Protein AF-A0A922VFK2-F1 (afdb_monomer)

Solvent-accessible surface area (backbone atoms only — not comparable to full-atom values): 10058 Å² total; per-residue (Å²): 138,58,68,69,57,52,58,54,57,72,66,58,56,67,68,59,54,54,52,38,29,75,73,54,62,51,82,6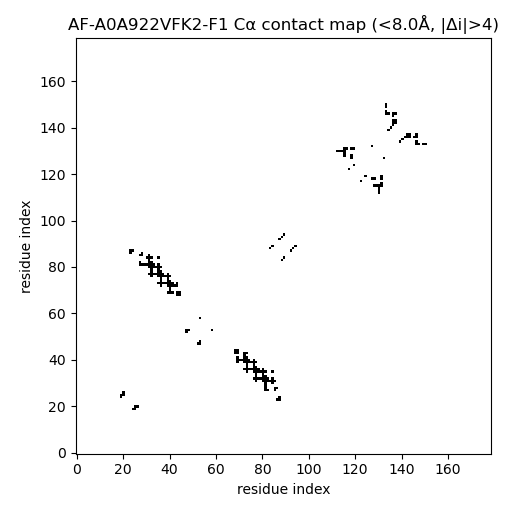8,57,67,64,13,25,52,53,16,19,52,53,22,20,50,50,35,47,49,48,44,66,70,70,52,54,58,75,80,54,47,98,79,54,54,72,79,71,59,51,58,53,26,49,51,22,17,51,54,20,15,56,50,18,32,67,61,50,34,68,45,34,68,72,49,50,43,68,74,39,42,70,58,55,49,54,52,50,54,66,50,48,63,56,63,70,65,52,30,65,61,43,67,74,77,43,56,96,89,59,79,52,75,45,46,55,36,47,44,28,47,70,75,64,63,38,51,70,63,23,48,52,52,50,51,52,51,52,51,48,52,52,49,51,52,50,49,51,47,59,78,69,58,82,69,85,83,62,85,77,82,137

Foldseek 3Di:
DCVVVVVVVVPDDVVVVVVVCVVQPPQFDQVQLQVQLVVQLVVQLCCCVVVPVCVVQDPPNPPVVSVVSSNVSSNVRSVVSSVQVRVCCVVPVCVVCVVVVLVVVVVVVVVVLQPQPCCVVVHDPVDHRLNNVLCCCVPVVVPVVVSVVSVVVSVVVVVVVVVVSCVVPPDPPPPPDDD

Secondary structure (DSSP, 8-state):
--HHHHHHHHT--HHHHHHHIIIII-S--HHHHHHHHHHHHHHHHHHHHHTTGGGGT-TT--HHHHHHHHHHHHHHHHHHHHHH--HHIIIIIHHHHHHHHHHHHHHHHHHHHH-HHHHHHHS-TT---HHHHHHIIIIIS--HHHHHHHHHHHHHHHHHHHHHHHHHH-SSSS-----

Radius of gyration: 25.53 Å; Cα contacts (8 Å, |Δi|>4): 120; chains: 1; bounding box: 62×48×63 Å

pLDDT: mean 75.55, std 12.6, range [43.47, 95.19]

Structure (mmCIF, N/CA/C/O backbone):
data_AF-A0A922VFK2-F1
#
_entry.id   AF-A0A922VFK2-F1
#
loop_
_atom_site.group_PDB
_atom_site.id
_atom_site.type_symbol
_atom_site.label_atom_id
_atom_site.label_alt_id
_atom_site.label_comp_id
_atom_site.label_asym_id
_atom_site.label_entity_id
_atom_site.label_seq_id
_atom_site.pdbx_PDB_ins_code
_atom_site.Cartn_x
_atom_site.Cartn_y
_atom_site.Cartn_z
_atom_site.occupancy
_atom_site.B_iso_or_equiv
_atom_site.auth_seq_id
_atom_site.auth_comp_id
_atom_site.auth_asym_id
_atom_site.auth_atom_id
_atom_site.pdbx_PDB_model_num
ATOM 1 N N . MET A 1 1 ? -10.746 28.831 29.720 1.00 64.25 1 MET A N 1
ATOM 2 C CA . MET A 1 1 ? -11.645 28.241 28.699 1.00 64.25 1 MET A CA 1
ATOM 3 C C . MET A 1 1 ? -12.138 26.837 29.088 1.00 64.25 1 MET A C 1
ATOM 5 O O . MET A 1 1 ? -12.263 25.977 28.233 1.00 64.25 1 MET A O 1
ATOM 9 N N . VAL A 1 2 ? -12.440 26.591 30.373 1.00 74.00 2 VAL A N 1
ATOM 10 C CA . VAL A 1 2 ? -12.825 25.252 30.883 1.00 74.00 2 VAL A CA 1
ATOM 11 C C . VAL A 1 2 ? -14.341 25.127 31.115 1.00 74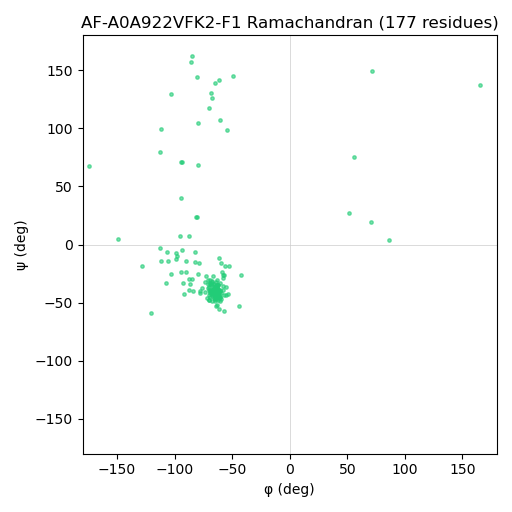.00 2 VAL A C 1
ATOM 13 O O . VAL A 1 2 ? -14.898 24.043 30.997 1.00 74.00 2 VAL A O 1
ATOM 16 N N . LEU A 1 3 ? -15.034 26.247 31.354 1.00 80.62 3 LEU A N 1
ATOM 17 C CA . LEU A 1 3 ? -16.486 26.308 31.585 1.00 80.62 3 LEU A CA 1
ATOM 18 C C . LEU A 1 3 ? -17.349 25.634 30.493 1.00 80.62 3 LEU A C 1
ATOM 20 O O . LEU A 1 3 ? -18.262 24.895 30.856 1.00 80.62 3 LEU A O 1
ATOM 24 N N . PRO A 1 4 ? -17.066 25.791 29.182 1.00 82.00 4 PRO A N 1
ATOM 25 C CA . PRO A 1 4 ? -17.857 25.128 28.139 1.00 82.00 4 PRO A CA 1
ATOM 26 C C . PRO A 1 4 ? -17.703 23.601 28.127 1.00 82.00 4 PRO A C 1
ATOM 28 O O . PRO A 1 4 ? -18.654 22.887 27.812 1.00 82.00 4 PRO A O 1
ATOM 31 N N . LEU A 1 5 ? -16.521 23.094 28.499 1.00 76.50 5 LEU A N 1
ATOM 32 C CA . LEU A 1 5 ? -16.272 21.655 28.631 1.00 76.50 5 LEU A CA 1
ATOM 33 C C . LEU A 1 5 ? -17.046 21.071 29.814 1.00 76.50 5 LEU A C 1
ATOM 35 O O . LEU A 1 5 ? -17.623 19.998 29.688 1.00 76.50 5 LEU A O 1
ATOM 39 N N . TYR A 1 6 ? -17.129 21.803 30.926 1.00 80.38 6 TYR A N 1
ATOM 40 C CA . TYR A 1 6 ? -17.862 21.362 32.112 1.00 80.38 6 TYR A CA 1
ATOM 41 C C . TYR A 1 6 ? -19.369 21.241 31.844 1.00 80.38 6 TYR A C 1
ATOM 43 O O . TYR A 1 6 ? -19.963 20.200 32.110 1.00 80.38 6 TYR A O 1
ATOM 51 N N . VAL A 1 7 ? -19.960 22.259 31.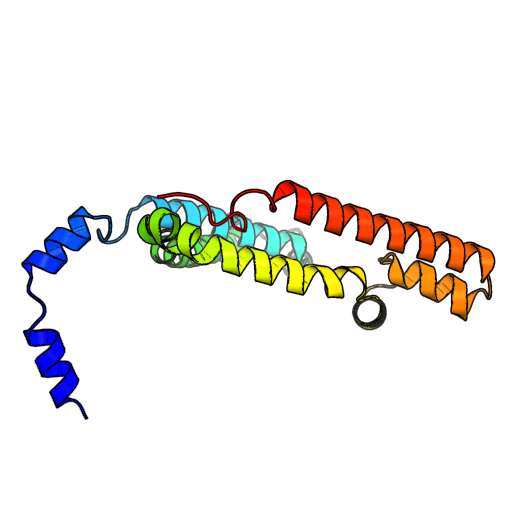206 1.00 86.88 7 VAL A N 1
ATOM 52 C CA . VAL A 1 7 ? -21.386 22.256 30.824 1.00 86.88 7 VAL A CA 1
ATOM 53 C C . VAL A 1 7 ? -21.697 21.169 29.796 1.00 86.88 7 VAL A C 1
ATOM 55 O O . VAL A 1 7 ? -22.774 20.578 29.819 1.00 86.88 7 VAL A O 1
ATOM 58 N N . SER A 1 8 ? -20.763 20.897 28.884 1.00 80.50 8 SER A N 1
ATOM 59 C CA . SER A 1 8 ? -20.949 19.842 27.886 1.00 80.50 8 SER A CA 1
ATOM 60 C C . SER A 1 8 ? -20.901 18.450 28.518 1.00 80.50 8 SER A C 1
ATOM 62 O O . SER A 1 8 ? -21.709 17.609 28.148 1.00 80.50 8 SER A O 1
ATOM 64 N N . ILE A 1 9 ? -20.013 18.216 29.494 1.00 79.06 9 ILE A N 1
ATOM 65 C CA . ILE A 1 9 ? -19.902 16.932 30.210 1.00 79.06 9 ILE A CA 1
ATOM 66 C C . ILE A 1 9 ? -21.102 16.697 31.137 1.00 79.06 9 ILE A C 1
ATOM 68 O O . ILE A 1 9 ? -21.597 15.577 31.216 1.00 79.06 9 ILE A O 1
ATOM 72 N N . GLU A 1 10 ? -21.615 17.737 31.795 1.00 81.56 10 GLU A N 1
ATOM 73 C CA . GLU A 1 10 ? -22.778 17.634 32.689 1.00 81.56 10 GLU A CA 1
ATOM 74 C C . GLU A 1 10 ? -24.080 17.282 31.945 1.00 81.56 10 GLU A C 1
ATOM 76 O O . GLU A 1 10 ? -24.968 16.644 32.506 1.00 81.56 10 GLU A O 1
ATOM 81 N N . LYS A 1 11 ? -24.182 17.641 30.659 1.00 78.44 11 LYS A N 1
ATOM 82 C CA . LYS A 1 11 ? -25.339 17.319 29.809 1.00 78.44 11 LYS A CA 1
ATOM 83 C C . LYS A 1 11 ? -25.310 15.912 29.204 1.00 78.44 11 LYS A C 1
ATOM 85 O O . LYS A 1 11 ? -26.289 15.522 28.568 1.00 78.44 11 LYS A O 1
ATOM 90 N N . VAL A 1 12 ? -24.226 15.150 29.365 1.00 79.06 12 VAL A N 1
ATOM 91 C CA . VAL A 1 12 ? -24.161 13.766 28.876 1.00 79.06 12 VAL A CA 1
ATOM 92 C C . VAL A 1 12 ? -24.894 12.851 29.858 1.00 79.06 12 VAL A C 1
ATOM 94 O O . VAL A 1 12 ? -24.387 12.526 30.929 1.00 79.06 12 VAL A O 1
ATOM 97 N N . ASP A 1 13 ? -26.098 12.420 29.483 1.00 84.75 13 ASP A N 1
ATOM 98 C CA . ASP A 1 13 ? -26.895 11.476 30.269 1.00 84.75 13 ASP A CA 1
ATOM 99 C C . ASP A 1 13 ? -26.232 10.086 30.277 1.00 84.75 13 ASP A C 1
ATOM 101 O O . ASP A 1 13 ? -25.881 9.536 29.228 1.00 84.75 13 ASP A O 1
ATOM 105 N N . ARG A 1 14 ? -26.076 9.485 31.463 1.00 77.69 14 ARG A N 1
ATOM 106 C CA . ARG A 1 14 ? -25.457 8.157 31.630 1.00 77.69 14 ARG A CA 1
ATOM 107 C C . ARG A 1 14 ? -26.186 7.071 30.841 1.00 77.69 14 ARG A C 1
ATOM 109 O O . ARG A 1 14 ? -25.545 6.135 30.371 1.00 77.69 14 ARG A O 1
ATOM 116 N N . ARG A 1 15 ? -27.492 7.235 30.615 1.00 78.19 15 ARG A N 1
ATOM 117 C CA . ARG A 1 15 ? -28.294 6.307 29.804 1.00 78.19 15 ARG A CA 1
ATOM 118 C C . ARG A 1 15 ? -27.847 6.258 28.343 1.00 78.19 15 ARG A C 1
ATOM 120 O O . ARG A 1 15 ? -27.915 5.205 27.722 1.00 78.19 15 ARG A O 1
ATOM 127 N N . LEU A 1 16 ? -27.357 7.374 27.796 1.00 72.81 16 LEU A N 1
ATOM 128 C CA . LEU A 1 16 ? -26.813 7.413 26.434 1.00 72.81 16 LEU A CA 1
ATOM 129 C C . LEU A 1 16 ? -25.477 6.668 26.342 1.00 72.81 16 LEU A C 1
ATOM 131 O O . LEU A 1 16 ? -25.176 6.092 25.301 1.00 72.81 16 LEU A O 1
ATOM 135 N N . ILE A 1 17 ? -24.698 6.641 27.427 1.00 69.12 17 ILE A N 1
ATOM 136 C CA . ILE A 1 17 ? -23.444 5.880 27.502 1.00 69.12 17 ILE A CA 1
ATOM 137 C C . ILE A 1 17 ? -23.739 4.374 27.528 1.00 69.12 17 ILE A C 1
ATOM 139 O O . ILE A 1 17 ? -23.101 3.623 26.794 1.00 69.12 17 ILE A O 1
ATOM 143 N N . GLU A 1 18 ? -24.731 3.939 28.308 1.00 75.56 18 GLU A N 1
ATOM 144 C CA . GLU A 1 18 ? -25.189 2.539 28.341 1.00 75.56 18 GLU A CA 1
ATOM 145 C C . GLU A 1 18 ? -25.785 2.111 26.991 1.00 75.56 18 GLU A C 1
ATOM 147 O O . GLU A 1 18 ? -25.409 1.073 26.450 1.00 75.56 18 GLU A O 1
ATOM 152 N N . ALA A 1 19 ? -26.618 2.957 26.377 1.00 73.88 19 ALA A N 1
ATOM 153 C CA . ALA A 1 19 ? -27.169 2.700 25.047 1.00 73.88 19 ALA A CA 1
ATOM 154 C C . ALA A 1 19 ? -26.081 2.642 23.961 1.00 73.88 19 ALA A C 1
ATOM 156 O O . ALA A 1 19 ? -26.149 1.811 23.057 1.00 73.88 19 ALA A O 1
ATOM 157 N N . ALA A 1 20 ? -25.051 3.492 24.047 1.00 66.19 20 ALA A N 1
ATOM 158 C CA . ALA A 1 20 ? -23.900 3.425 23.152 1.00 66.19 20 ALA A CA 1
ATOM 159 C C . ALA A 1 20 ? -23.105 2.127 23.359 1.00 66.19 20 ALA A C 1
ATOM 161 O O . ALA A 1 20 ? -22.692 1.507 22.377 1.00 66.19 20 ALA A O 1
ATOM 162 N N . GLN A 1 21 ? -22.911 1.694 24.612 1.00 67.12 21 GLN A N 1
ATOM 163 C CA . GLN A 1 21 ? -22.264 0.418 24.931 1.00 67.12 21 GLN A CA 1
ATOM 164 C C . GLN A 1 21 ? -23.036 -0.777 24.359 1.00 67.12 21 GLN A C 1
ATOM 166 O O . GLN A 1 21 ? -22.406 -1.670 23.783 1.00 67.12 21 GLN A O 1
ATOM 171 N N . ASP A 1 22 ? -24.367 -0.745 24.420 1.00 69.00 22 ASP A N 1
ATOM 172 C CA . ASP A 1 22 ? -25.242 -1.735 23.779 1.00 69.00 22 ASP A CA 1
ATOM 173 C C . ASP A 1 22 ? -25.157 -1.692 22.242 1.00 69.00 22 ASP A C 1
ATOM 175 O O . ASP A 1 22 ? -25.184 -2.733 21.583 1.00 69.00 22 ASP A O 1
ATOM 179 N N . LEU A 1 23 ? -24.952 -0.510 21.648 1.00 61.22 23 LEU A N 1
ATOM 180 C CA . LEU A 1 23 ? -24.762 -0.309 20.203 1.00 61.22 23 LEU A CA 1
ATOM 181 C C . LEU A 1 23 ? -23.339 -0.608 19.683 1.00 61.22 23 LEU A C 1
ATOM 183 O O . LEU A 1 23 ? -22.981 -0.148 18.600 1.00 61.22 23 LEU A O 1
ATOM 187 N N . TYR A 1 24 ? -22.558 -1.437 20.386 1.00 57.62 24 TYR A N 1
ATOM 188 C CA . TYR A 1 24 ? -21.157 -1.821 20.105 1.00 57.62 24 TYR A CA 1
ATOM 189 C C . TYR A 1 24 ? -20.055 -0.894 20.649 1.00 57.62 24 TYR A C 1
ATOM 191 O O . TYR A 1 24 ? -18.877 -1.203 20.447 1.00 57.62 24 TYR A O 1
ATOM 199 N N . ALA A 1 25 ? -20.360 0.160 21.411 1.00 58.88 25 ALA A N 1
ATOM 200 C CA . ALA A 1 25 ? -19.334 0.946 22.119 1.00 58.88 25 ALA A CA 1
ATOM 201 C C . ALA A 1 25 ? -18.886 0.297 23.448 1.00 58.88 25 ALA A C 1
ATOM 203 O O . ALA A 1 25 ? -18.429 0.978 24.366 1.00 58.88 25 ALA A O 1
ATOM 204 N N . GLY A 1 26 ? -19.051 -1.022 23.585 1.00 59.44 26 GLY A N 1
ATOM 205 C CA . GLY A 1 26 ? -18.605 -1.776 24.750 1.00 59.44 26 GLY A CA 1
ATOM 206 C C . GLY A 1 26 ? -17.081 -1.690 24.928 1.00 59.44 26 GLY A C 1
ATOM 207 O O . GLY A 1 26 ? -16.339 -1.720 23.939 1.00 59.44 26 GLY A O 1
ATOM 208 N N . PRO A 1 27 ? -16.582 -1.597 26.172 1.00 54.47 27 PRO A N 1
ATOM 209 C CA . PRO A 1 27 ? -15.158 -1.486 26.424 1.00 54.47 27 PRO A CA 1
ATOM 210 C C . PRO A 1 27 ? -14.472 -2.794 26.028 1.00 54.47 27 PRO A C 1
ATOM 212 O O . PRO A 1 27 ? -14.828 -3.871 26.501 1.00 54.47 27 PRO A O 1
ATOM 215 N N . TRP A 1 28 ? -13.456 -2.680 25.173 1.00 56.81 28 TRP A N 1
ATOM 216 C CA . TRP A 1 28 ? -12.381 -3.666 25.069 1.00 56.81 28 TRP A CA 1
ATOM 217 C C . TRP A 1 28 ? -12.851 -5.108 24.800 1.00 56.81 28 TRP A C 1
ATOM 219 O O . TRP A 1 28 ? -12.812 -6.005 25.647 1.00 56.81 28 TRP A O 1
ATOM 229 N N . ARG A 1 29 ? -13.265 -5.385 23.560 1.00 59.94 29 ARG A N 1
ATOM 230 C CA . ARG A 1 29 ? -13.484 -6.775 23.143 1.00 59.94 29 ARG A CA 1
ATOM 231 C C . ARG A 1 29 ? -12.132 -7.485 23.036 1.00 59.94 29 ARG A C 1
ATOM 233 O O . ARG A 1 29 ? -11.322 -7.154 22.173 1.00 59.94 29 ARG A O 1
ATOM 240 N N . ARG A 1 30 ? -11.936 -8.522 23.863 1.00 56.91 30 ARG A N 1
ATOM 241 C CA . ARG A 1 30 ? -10.759 -9.423 23.905 1.00 56.91 30 ARG A CA 1
ATOM 242 C C . ARG A 1 30 ? -10.223 -9.865 22.531 1.00 56.91 30 ARG A C 1
ATOM 244 O O . ARG A 1 30 ? -9.039 -10.153 22.414 1.00 56.91 30 ARG A O 1
ATOM 251 N N . GLY A 1 31 ? -11.064 -9.898 21.495 1.00 62.34 31 GLY A N 1
ATOM 252 C CA . GLY A 1 31 ? -10.669 -10.279 20.137 1.00 62.34 31 GLY A CA 1
ATOM 253 C C . GLY A 1 31 ? -9.622 -9.362 19.493 1.00 62.34 31 GLY A C 1
ATOM 254 O O . GLY A 1 31 ? -8.702 -9.872 18.862 1.00 62.34 31 GLY A O 1
ATOM 255 N N . GLY A 1 32 ? -9.708 -8.039 19.690 1.00 67.19 32 GLY A N 1
ATOM 256 C CA . GLY A 1 32 ? -8.744 -7.091 19.108 1.00 67.19 32 GLY A CA 1
ATOM 257 C C . GLY A 1 32 ? -7.354 -7.199 19.737 1.00 67.19 32 GLY A C 1
ATOM 258 O O . GLY A 1 32 ? -6.344 -7.102 19.046 1.00 67.19 32 GLY A O 1
ATOM 259 N N . LEU A 1 33 ? -7.307 -7.503 21.036 1.00 69.25 33 LEU A N 1
ATOM 260 C CA . LEU A 1 33 ? -6.065 -7.699 21.781 1.00 69.25 33 LEU A CA 1
ATOM 261 C C . LEU A 1 33 ? -5.342 -8.980 21.351 1.00 69.25 33 LEU A C 1
ATOM 263 O O . LEU A 1 33 ? -4.130 -8.969 21.171 1.00 69.25 33 LEU A O 1
ATOM 267 N N . ILE A 1 34 ? -6.081 -10.070 21.122 1.00 70.44 34 ILE A N 1
ATOM 268 C CA . ILE A 1 34 ? -5.501 -11.340 20.660 1.00 70.44 34 ILE A CA 1
ATOM 269 C C . ILE A 1 34 ? -5.022 -11.215 19.208 1.00 70.44 34 ILE A C 1
ATOM 271 O O . ILE A 1 34 ? -3.890 -11.583 18.905 1.00 70.44 34 ILE A O 1
ATOM 275 N N . ALA A 1 35 ? -5.848 -10.657 18.318 1.00 73.69 35 ALA A N 1
ATOM 276 C CA . ALA A 1 35 ? -5.478 -10.470 16.915 1.00 73.69 35 ALA A CA 1
ATOM 277 C C . ALA A 1 35 ? -4.276 -9.523 16.760 1.00 73.69 35 ALA A C 1
ATOM 279 O O . ALA A 1 35 ? -3.356 -9.818 16.000 1.00 73.69 35 ALA A O 1
ATOM 280 N N . GLY A 1 36 ? -4.259 -8.429 17.527 1.00 74.69 36 GLY A N 1
ATOM 281 C CA . GLY A 1 36 ? -3.139 -7.496 17.578 1.00 74.69 36 GLY A CA 1
ATOM 282 C C . GLY A 1 36 ? -1.866 -8.108 18.154 1.00 74.69 36 GLY A C 1
ATOM 283 O O . GLY A 1 36 ? -0.778 -7.850 17.647 1.00 74.69 36 GLY A O 1
ATOM 284 N N . ALA A 1 37 ? -1.978 -8.951 19.183 1.00 79.56 37 ALA A N 1
ATOM 285 C CA . ALA A 1 37 ? -0.817 -9.619 19.760 1.00 79.56 37 ALA A CA 1
ATOM 286 C C . ALA A 1 37 ? -0.190 -10.624 18.789 1.00 79.56 37 ALA A C 1
ATOM 288 O O . ALA A 1 37 ? 1.033 -10.705 18.685 1.00 79.56 37 ALA A O 1
ATOM 289 N N . ILE A 1 38 ? -1.018 -11.347 18.032 1.00 79.94 38 ILE A N 1
ATOM 290 C CA . ILE A 1 38 ? -0.547 -12.289 17.013 1.00 79.94 38 ILE A CA 1
ATOM 291 C C . ILE A 1 38 ? 0.124 -11.537 15.857 1.00 79.94 38 ILE A C 1
ATOM 293 O O . ILE A 1 38 ? 1.241 -11.886 15.479 1.00 79.94 38 ILE A O 1
ATOM 297 N N . SER A 1 39 ? -0.509 -10.490 15.315 1.00 76.69 39 SER A N 1
ATOM 298 C CA . SER A 1 39 ? 0.072 -9.724 14.206 1.00 76.69 39 SER A CA 1
ATOM 299 C C . SER A 1 39 ? 1.334 -8.964 14.623 1.00 76.69 39 SER A C 1
ATOM 301 O O . SER A 1 39 ? 2.331 -9.016 13.909 1.00 76.69 39 SER A O 1
ATOM 303 N N . GLY A 1 40 ? 1.343 -8.331 15.800 1.00 78.94 40 GLY A N 1
ATOM 304 C CA . GLY A 1 40 ? 2.514 -7.631 16.331 1.00 78.94 40 GLY A CA 1
ATOM 305 C C . GLY A 1 40 ? 3.677 -8.564 16.668 1.00 78.94 40 GLY A C 1
ATOM 306 O O . GLY A 1 40 ? 4.826 -8.243 16.364 1.00 78.94 40 GLY A O 1
ATOM 307 N N . GLY A 1 41 ? 3.391 -9.747 17.222 1.00 78.81 41 GLY A N 1
ATOM 308 C CA . GLY A 1 41 ? 4.398 -10.783 17.457 1.00 78.81 41 GLY A CA 1
ATOM 309 C C . GLY A 1 41 ? 5.004 -11.309 16.153 1.00 78.81 41 GLY A C 1
ATOM 310 O O . GLY A 1 41 ? 6.225 -11.375 16.027 1.00 78.81 41 GLY A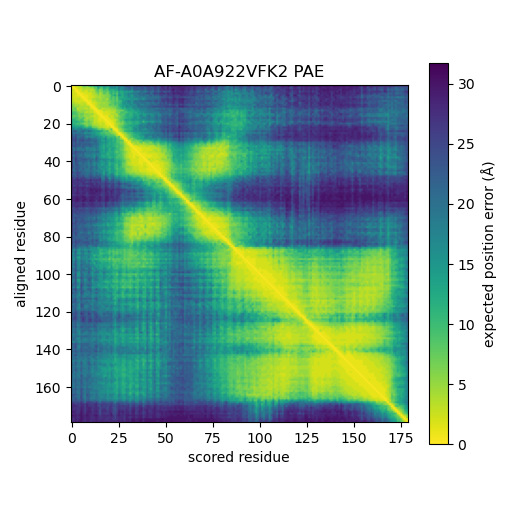 O 1
ATOM 311 N N . LEU A 1 42 ? 4.170 -11.609 15.149 1.00 78.25 42 LEU A N 1
ATOM 312 C CA . LEU A 1 42 ? 4.630 -12.066 13.831 1.00 78.25 42 LEU A CA 1
ATOM 313 C C . LEU A 1 42 ? 5.454 -11.003 13.097 1.00 78.25 42 LEU A C 1
ATOM 315 O O . LEU A 1 42 ? 6.486 -11.334 12.520 1.00 78.25 42 LEU A O 1
ATOM 319 N N . VAL A 1 43 ? 5.039 -9.735 13.140 1.00 78.12 43 VAL A N 1
ATOM 320 C CA . VAL A 1 43 ? 5.775 -8.623 12.518 1.00 78.12 43 VAL A CA 1
ATOM 321 C C . VAL A 1 43 ? 7.123 -8.401 13.202 1.00 78.12 43 VAL A C 1
ATOM 323 O O . VAL A 1 43 ? 8.119 -8.216 12.508 1.00 78.12 43 VAL A O 1
ATOM 326 N N . ALA A 1 44 ? 7.198 -8.480 14.534 1.00 73.81 44 ALA A N 1
ATOM 327 C CA . ALA A 1 44 ? 8.465 -8.364 15.257 1.00 73.81 44 ALA A CA 1
ATOM 328 C C . ALA A 1 44 ? 9.431 -9.515 14.928 1.00 73.81 44 ALA A C 1
ATOM 330 O O . ALA A 1 44 ? 10.615 -9.272 14.697 1.00 73.81 44 ALA A O 1
ATOM 331 N N . ILE A 1 45 ? 8.924 -10.749 14.823 1.00 72.88 45 ILE A N 1
ATOM 332 C CA . ILE A 1 45 ? 9.722 -11.909 14.398 1.00 72.88 45 ILE A CA 1
ATOM 333 C C . ILE A 1 45 ? 10.182 -11.742 12.941 1.00 72.88 45 ILE A C 1
ATOM 335 O O . ILE A 1 45 ? 11.355 -11.950 12.638 1.00 72.88 45 ILE A O 1
ATOM 339 N N . ALA A 1 46 ? 9.295 -11.313 12.040 1.00 71.25 46 ALA A N 1
ATOM 340 C CA . ALA A 1 46 ? 9.628 -11.078 10.636 1.00 71.25 46 ALA A CA 1
ATOM 341 C C . ALA A 1 46 ? 10.649 -9.942 10.457 1.00 71.25 46 ALA A C 1
ATOM 343 O O . ALA A 1 46 ? 11.547 -10.066 9.632 1.00 71.25 46 ALA A O 1
ATOM 344 N N . LEU A 1 47 ? 10.563 -8.868 11.248 1.00 69.25 47 LEU A N 1
ATOM 345 C CA . LEU A 1 47 ? 11.562 -7.795 11.281 1.00 69.25 47 LEU A CA 1
ATOM 346 C C . LEU A 1 47 ? 12.914 -8.306 11.782 1.00 69.25 47 LEU A C 1
ATOM 348 O O . LEU A 1 47 ? 13.945 -7.956 11.214 1.00 69.25 47 LEU A O 1
ATOM 352 N N . GLN A 1 48 ? 12.923 -9.167 12.800 1.00 64.94 48 GLN A N 1
ATOM 353 C CA . GLN A 1 48 ? 14.156 -9.737 13.338 1.00 64.94 48 GLN A CA 1
ATOM 354 C C . GLN A 1 48 ? 14.855 -10.668 12.334 1.00 64.94 48 GLN A C 1
ATOM 356 O O . GLN A 1 48 ? 16.081 -10.635 12.222 1.00 64.94 48 GLN A O 1
ATOM 361 N N . VAL A 1 49 ? 14.081 -11.436 11.561 1.00 65.44 49 VAL A N 1
ATOM 362 C CA . VAL A 1 49 ? 14.593 -12.315 10.495 1.00 65.44 49 VAL A CA 1
ATOM 363 C C . VAL A 1 49 ? 14.954 -11.528 9.224 1.00 65.44 49 VAL A C 1
ATOM 365 O O . VAL A 1 49 ? 15.973 -11.805 8.599 1.00 65.44 49 VAL A O 1
ATOM 368 N N . GLY A 1 50 ? 14.149 -10.533 8.843 1.00 61.41 50 GLY A N 1
ATOM 369 C CA . GLY A 1 50 ? 14.258 -9.805 7.574 1.00 61.41 50 GLY A CA 1
ATOM 370 C C . GLY A 1 50 ? 15.247 -8.636 7.570 1.00 61.41 50 GLY A C 1
ATOM 371 O O . GLY A 1 50 ? 15.843 -8.361 6.533 1.00 61.41 50 GLY A O 1
ATOM 372 N N . LEU A 1 51 ? 15.470 -7.968 8.709 1.00 59.44 51 LEU A N 1
ATOM 373 C CA . LEU A 1 51 ? 16.459 -6.883 8.830 1.00 59.44 51 LEU A CA 1
ATOM 374 C C . LEU A 1 51 ? 17.871 -7.382 9.183 1.00 59.44 51 LEU A C 1
ATOM 376 O O . LEU A 1 51 ? 18.758 -6.574 9.443 1.00 59.44 51 LEU A O 1
ATOM 380 N N . GLY A 1 52 ? 18.105 -8.699 9.191 1.00 56.44 52 GLY A N 1
ATOM 381 C CA . GLY A 1 52 ? 19.448 -9.259 9.360 1.00 56.44 52 GLY A CA 1
ATOM 382 C C . GLY A 1 52 ? 20.039 -9.106 10.764 1.00 56.44 52 GLY A C 1
ATOM 383 O O . GLY A 1 52 ? 21.245 -9.260 10.931 1.00 56.44 52 GLY A O 1
ATOM 384 N N . TYR A 1 53 ? 19.220 -8.869 11.796 1.00 52.56 53 TYR A N 1
ATOM 385 C CA . TYR A 1 53 ? 19.702 -8.791 13.183 1.00 52.56 53 TYR A CA 1
ATOM 386 C C . TYR A 1 53 ? 20.378 -10.080 13.672 1.00 52.56 53 TYR A C 1
ATOM 388 O O . TYR A 1 53 ? 21.113 -10.022 14.651 1.00 52.56 53 TYR A O 1
ATOM 396 N N . GLY A 1 54 ? 20.203 -11.214 12.982 1.00 52.78 54 GLY A N 1
ATOM 397 C CA . GLY A 1 54 ? 20.926 -12.460 13.255 1.00 52.78 54 GLY A CA 1
ATOM 398 C C . GLY A 1 54 ? 22.455 -12.339 13.168 1.00 52.78 54 GLY A C 1
ATOM 399 O O . GLY A 1 54 ? 23.152 -13.062 13.872 1.00 52.78 54 GLY A O 1
ATOM 400 N N . SER A 1 55 ? 23.001 -11.390 12.396 1.00 50.94 55 SER A N 1
ATOM 401 C CA . SER A 1 55 ? 24.460 -11.227 12.277 1.00 50.94 55 SER A CA 1
ATOM 402 C C . SER A 1 55 ? 25.110 -10.504 13.463 1.00 50.94 55 SER A C 1
ATOM 404 O O . SER A 1 55 ? 26.328 -10.548 13.601 1.00 50.94 55 SER A O 1
ATOM 406 N N . LEU A 1 56 ? 24.328 -9.821 14.310 1.00 52.72 56 LEU A N 1
ATOM 407 C CA . LEU A 1 56 ? 24.833 -9.100 15.488 1.00 52.72 56 LEU A CA 1
ATOM 408 C C . LEU A 1 56 ? 24.864 -9.967 16.754 1.00 52.72 56 LEU A C 1
ATOM 410 O O . LEU A 1 56 ? 25.489 -9.576 17.736 1.00 52.72 56 LEU A O 1
ATOM 414 N N . ILE A 1 57 ? 24.194 -11.122 16.741 1.00 52.97 57 ILE A N 1
ATOM 415 C CA . ILE A 1 57 ? 24.011 -11.974 17.927 1.00 52.97 57 ILE A CA 1
ATOM 416 C C . ILE A 1 57 ? 24.870 -13.251 17.874 1.00 52.97 57 ILE A C 1
ATOM 418 O O . ILE A 1 57 ? 24.963 -13.960 18.871 1.00 52.97 57 ILE A O 1
ATOM 422 N N . GLY A 1 58 ? 25.561 -13.508 16.757 1.00 53.47 58 GLY A N 1
ATOM 423 C CA . GLY A 1 58 ? 26.282 -14.761 16.521 1.00 53.47 58 GLY A CA 1
ATOM 424 C C . GLY A 1 58 ? 25.318 -15.926 16.268 1.00 53.47 58 GLY A C 1
ATOM 425 O O . GLY A 1 58 ? 24.205 -15.953 16.791 1.00 53.47 58 GLY A O 1
ATOM 426 N N . GLU A 1 59 ? 25.734 -16.903 15.461 1.00 58.06 59 GLU A N 1
ATOM 427 C CA . GLU A 1 59 ? 24.930 -18.106 15.164 1.00 58.06 59 GLU A CA 1
ATOM 428 C C . GLU A 1 59 ? 24.613 -18.949 16.421 1.00 58.06 59 GLU A C 1
ATOM 430 O O . GLU A 1 59 ? 23.711 -19.783 16.391 1.00 58.06 59 GLU A O 1
ATOM 435 N N . ASP A 1 60 ? 25.278 -18.659 17.546 1.00 53.97 60 ASP A N 1
ATOM 436 C CA . ASP A 1 60 ? 25.105 -19.303 18.854 1.00 53.97 60 ASP A CA 1
ATOM 437 C C . ASP A 1 60 ? 24.138 -18.557 19.798 1.00 53.97 60 ASP A C 1
ATOM 439 O O . ASP A 1 60 ? 24.025 -18.896 20.982 1.00 53.97 60 ASP A O 1
ATOM 443 N N . ALA A 1 61 ? 23.448 -17.515 19.321 1.00 53.53 61 ALA A N 1
ATOM 444 C CA . ALA A 1 61 ? 22.510 -16.752 20.136 1.00 53.53 61 ALA A CA 1
ATOM 445 C C . ALA A 1 61 ? 21.373 -17.640 20.647 1.00 53.53 61 ALA A C 1
ATOM 447 O O . ALA A 1 61 ? 20.466 -18.027 19.907 1.00 53.53 61 ALA A O 1
ATOM 448 N N . ALA A 1 62 ? 21.412 -17.938 21.946 1.00 56.47 62 ALA A N 1
ATOM 449 C CA . ALA A 1 62 ? 20.399 -18.733 22.614 1.00 56.47 62 ALA A CA 1
ATOM 450 C C . ALA A 1 62 ? 18.982 -18.214 22.287 1.00 56.47 62 ALA A C 1
ATOM 452 O O . ALA A 1 62 ? 18.767 -16.996 22.244 1.00 56.47 62 ALA A O 1
ATOM 453 N N . PRO A 1 63 ? 17.976 -19.102 22.166 1.00 56.12 63 PRO A N 1
ATOM 454 C CA . PRO A 1 63 ? 16.580 -18.709 21.941 1.00 56.12 63 PRO A CA 1
ATOM 455 C C . PRO A 1 63 ? 16.066 -17.676 22.967 1.00 56.12 63 PRO A C 1
ATOM 457 O O . PRO A 1 63 ? 15.121 -16.944 22.691 1.00 56.12 63 PRO A O 1
ATOM 460 N N . ALA A 1 64 ? 16.734 -17.538 24.117 1.00 56.81 64 ALA A N 1
ATOM 461 C CA . ALA A 1 64 ? 16.497 -16.513 25.129 1.00 56.81 64 ALA A CA 1
ATOM 462 C C . ALA A 1 64 ? 16.651 -15.050 24.647 1.00 56.81 64 ALA A C 1
ATOM 464 O O . ALA A 1 64 ? 16.048 -14.172 25.258 1.00 56.81 64 ALA A O 1
ATOM 465 N N . ALA A 1 65 ? 17.406 -14.763 23.576 1.00 56.19 65 ALA A N 1
ATOM 466 C CA . ALA A 1 65 ? 17.596 -13.396 23.060 1.00 56.19 65 ALA A CA 1
ATOM 467 C C . ALA A 1 65 ? 16.546 -12.974 22.009 1.00 56.19 65 ALA A C 1
ATOM 469 O O . ALA A 1 65 ? 16.275 -11.786 21.839 1.00 56.19 65 ALA A O 1
ATOM 470 N N . VAL A 1 66 ? 15.913 -13.940 21.332 1.00 56.66 66 VAL A N 1
ATOM 471 C CA . VAL A 1 66 ? 14.887 -13.706 20.292 1.00 56.66 66 VAL A CA 1
ATOM 472 C C . VAL A 1 66 ? 13.486 -13.576 20.908 1.00 56.66 66 VAL A C 1
ATOM 474 O O . VAL A 1 66 ? 12.662 -12.776 20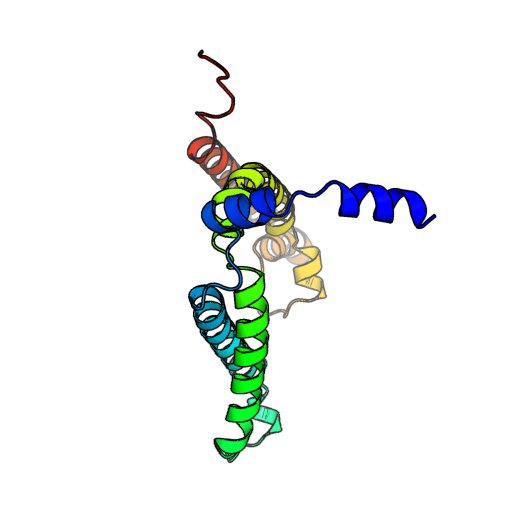.465 1.00 56.66 66 VAL A O 1
ATOM 477 N N . LEU A 1 67 ? 13.232 -14.314 21.992 1.00 62.09 67 LEU A N 1
ATOM 478 C CA . LEU A 1 67 ? 11.973 -14.279 22.739 1.00 62.09 67 LEU A CA 1
ATOM 479 C C . LEU A 1 67 ? 11.566 -12.885 23.273 1.00 62.09 67 LEU A C 1
ATOM 481 O O . LEU A 1 67 ? 10.392 -12.542 23.121 1.00 62.09 67 LEU A O 1
ATOM 485 N N . PRO A 1 68 ? 12.448 -12.044 23.859 1.00 67.06 68 PRO A N 1
ATOM 486 C CA . PRO A 1 68 ? 12.028 -10.755 24.413 1.00 67.06 68 PRO A CA 1
ATOM 487 C C . PRO A 1 68 ? 11.504 -9.779 23.352 1.00 67.06 68 PRO A C 1
ATOM 489 O O . PRO A 1 68 ? 10.521 -9.089 23.616 1.00 67.06 68 PRO A O 1
ATOM 492 N N . LEU A 1 69 ? 12.076 -9.746 22.141 1.00 64.50 69 LEU A N 1
ATOM 493 C CA . LEU A 1 69 ? 11.606 -8.849 21.073 1.00 64.50 69 LEU A CA 1
ATOM 494 C C . LEU A 1 69 ? 10.229 -9.265 20.534 1.00 64.50 69 LEU A C 1
ATOM 496 O O . LEU A 1 69 ? 9.364 -8.415 20.319 1.00 64.50 69 LEU A O 1
ATOM 500 N N . GLY A 1 70 ? 9.998 -10.572 20.378 1.00 69.06 70 GLY A N 1
ATOM 501 C CA . GLY A 1 70 ? 8.695 -11.110 19.980 1.00 69.06 70 GLY A CA 1
ATOM 502 C C . GLY A 1 70 ? 7.601 -10.828 21.014 1.00 69.06 70 GLY A C 1
ATOM 503 O O . GLY A 1 70 ? 6.483 -10.469 20.646 1.00 69.06 70 GLY A O 1
ATOM 504 N N . VAL A 1 71 ? 7.929 -10.911 22.309 1.00 73.25 71 VAL A N 1
ATOM 505 C CA . VAL A 1 71 ? 7.000 -10.568 23.401 1.00 73.25 71 VAL A CA 1
ATOM 506 C C . VAL A 1 71 ? 6.699 -9.069 23.415 1.00 73.25 71 VAL A C 1
ATOM 508 O O . VAL A 1 71 ? 5.537 -8.693 23.542 1.00 73.25 71 VAL A O 1
ATOM 511 N N . ILE A 1 72 ? 7.701 -8.206 23.218 1.00 75.12 72 ILE A N 1
ATOM 512 C CA . ILE A 1 72 ? 7.490 -6.752 23.108 1.00 75.12 72 ILE A CA 1
ATOM 513 C C . ILE A 1 72 ? 6.580 -6.428 21.913 1.00 75.12 72 ILE A C 1
ATOM 515 O O . ILE A 1 72 ? 5.623 -5.667 22.066 1.00 75.12 72 ILE A O 1
ATOM 519 N N . GLY A 1 73 ? 6.815 -7.051 20.753 1.00 75.44 73 GLY A N 1
ATOM 520 C CA . GLY A 1 73 ? 5.969 -6.909 19.566 1.00 75.44 73 GLY A CA 1
ATOM 521 C C . GLY A 1 73 ? 4.534 -7.389 19.784 1.00 75.44 73 GLY A C 1
ATOM 522 O O . GLY A 1 73 ? 3.590 -6.713 19.379 1.00 75.44 73 GLY A O 1
ATOM 523 N N . ALA A 1 74 ? 4.348 -8.511 20.481 1.00 79.00 74 ALA A N 1
ATOM 524 C CA . ALA A 1 74 ? 3.027 -9.033 20.819 1.00 79.00 74 ALA A CA 1
ATOM 525 C C . ALA A 1 74 ? 2.291 -8.167 21.857 1.00 79.00 74 ALA A C 1
ATOM 527 O O . ALA A 1 74 ? 1.084 -7.976 21.754 1.00 79.00 74 ALA A O 1
ATOM 528 N N . VAL A 1 75 ? 2.986 -7.593 22.841 1.00 79.56 75 VAL A N 1
ATOM 529 C CA . VAL A 1 75 ? 2.368 -6.699 23.837 1.00 79.56 75 VAL A CA 1
ATOM 530 C C . VAL A 1 75 ? 1.998 -5.357 23.206 1.00 79.56 75 VAL A C 1
ATOM 532 O O . VAL A 1 75 ? 0.866 -4.901 23.368 1.00 79.56 75 VAL A O 1
ATOM 535 N N . ALA A 1 76 ? 2.903 -4.750 22.433 1.00 77.88 76 ALA A N 1
ATOM 536 C CA . ALA A 1 76 ? 2.619 -3.520 21.697 1.00 77.88 76 ALA A CA 1
ATOM 537 C C . ALA A 1 76 ? 1.497 -3.738 20.672 1.00 77.88 76 ALA A C 1
ATOM 539 O O . ALA A 1 76 ? 0.534 -2.973 20.632 1.00 77.88 76 ALA A O 1
ATOM 540 N N . GLY A 1 77 ? 1.569 -4.829 19.908 1.00 73.88 77 GLY A N 1
ATOM 541 C CA . GLY A 1 77 ? 0.535 -5.227 18.962 1.00 73.88 77 GLY A CA 1
ATOM 542 C C . GLY A 1 77 ? -0.801 -5.516 19.637 1.00 73.88 77 GLY A C 1
ATOM 543 O O . GLY A 1 77 ? -1.834 -5.104 19.125 1.00 73.88 77 GLY A O 1
ATOM 544 N N . GLY A 1 78 ? -0.811 -6.158 20.806 1.00 74.81 78 GLY A N 1
ATOM 545 C CA . GLY A 1 78 ? -2.029 -6.437 21.566 1.00 74.81 78 GLY A CA 1
ATOM 546 C C . GLY A 1 78 ? -2.678 -5.177 22.136 1.00 74.81 78 GLY A C 1
ATOM 547 O O . GLY A 1 78 ? -3.897 -5.030 22.064 1.00 74.81 78 GLY A O 1
ATOM 548 N N . LEU A 1 79 ? -1.882 -4.229 22.636 1.00 73.31 79 LEU A N 1
ATOM 549 C CA . LEU A 1 79 ? -2.380 -2.932 23.104 1.00 73.31 79 LEU A CA 1
ATOM 550 C C . LEU A 1 79 ? -2.949 -2.100 21.949 1.00 73.31 79 LEU A C 1
ATOM 552 O O . LEU A 1 79 ? -4.062 -1.582 22.050 1.00 73.31 79 LEU A O 1
ATOM 556 N N . VAL A 1 80 ? -2.224 -2.025 20.831 1.00 69.56 80 VAL A N 1
ATOM 557 C CA . VAL A 1 80 ? -2.650 -1.297 19.629 1.00 69.56 80 VAL A CA 1
ATOM 558 C C . VAL A 1 80 ? -3.856 -1.974 18.976 1.00 69.56 80 VAL A C 1
ATOM 560 O O . VAL A 1 80 ? -4.829 -1.306 18.649 1.00 69.56 80 VAL A O 1
ATOM 563 N N . GLY A 1 81 ? -3.863 -3.297 18.841 1.00 68.19 81 GLY A N 1
ATOM 564 C CA . GLY A 1 81 ? -4.985 -4.049 18.280 1.00 68.19 81 GLY A CA 1
ATOM 565 C C . GLY A 1 81 ? -6.220 -4.036 19.177 1.00 68.19 81 GLY A C 1
ATOM 566 O O . GLY A 1 81 ? -7.337 -3.941 18.674 1.00 68.19 81 GLY A O 1
ATOM 567 N N . GLY A 1 82 ? -6.046 -4.040 20.500 1.00 66.62 82 GLY A N 1
ATOM 568 C CA . GLY A 1 82 ? -7.138 -3.834 21.452 1.00 66.62 82 GLY A CA 1
ATOM 569 C C . GLY A 1 82 ? -7.773 -2.444 21.339 1.00 66.62 82 GLY A C 1
ATOM 570 O O . GLY A 1 82 ? -8.973 -2.305 21.571 1.00 66.62 82 GLY A O 1
ATOM 571 N N . LEU A 1 83 ? -6.988 -1.435 20.943 1.00 62.44 83 LEU A N 1
ATOM 572 C CA . LEU A 1 83 ? -7.447 -0.062 20.723 1.00 62.44 83 LEU A CA 1
ATOM 573 C C . LEU A 1 83 ? -8.051 0.151 19.318 1.00 62.44 83 LEU A C 1
ATOM 575 O O . LEU A 1 83 ? -9.061 0.837 19.188 1.00 62.44 83 LEU A O 1
ATOM 579 N N . LEU A 1 84 ? -7.457 -0.439 18.273 1.00 59.38 84 LEU A N 1
ATOM 580 C CA . LEU A 1 84 ? -7.802 -0.194 16.864 1.00 59.38 84 LEU A CA 1
ATOM 581 C C . LEU A 1 84 ? -8.842 -1.172 16.299 1.00 59.38 84 LEU A C 1
ATOM 583 O O . LEU A 1 84 ? -9.665 -0.782 15.477 1.00 59.38 84 LEU A O 1
ATOM 587 N N . ILE A 1 85 ? -8.858 -2.431 16.750 1.00 59.78 85 ILE A N 1
ATOM 588 C CA . ILE A 1 85 ? -9.772 -3.484 16.259 1.00 59.78 85 ILE A CA 1
ATOM 589 C C . ILE A 1 85 ? -11.005 -3.554 17.175 1.00 59.78 85 ILE A C 1
ATOM 591 O O . ILE A 1 85 ? -11.529 -4.614 17.528 1.00 59.78 85 ILE A O 1
ATOM 595 N N . SER A 1 86 ? -11.488 -2.384 17.594 1.00 63.94 86 SER A N 1
ATOM 596 C CA . SER A 1 86 ? -12.814 -2.277 18.189 1.00 63.94 86 SER A CA 1
ATOM 597 C C . SER A 1 86 ? -13.845 -2.631 17.117 1.00 63.94 86 SER A C 1
ATOM 599 O O . SER A 1 86 ? -13.714 -2.229 15.962 1.00 63.94 86 SER A O 1
ATOM 601 N N . GLN A 1 87 ? -14.891 -3.380 17.464 1.00 65.06 87 GLN A N 1
ATOM 602 C CA . GLN A 1 87 ? -15.956 -3.719 16.510 1.00 65.06 87 GLN A CA 1
ATOM 603 C C . GLN A 1 87 ? -16.603 -2.468 15.897 1.00 65.06 87 GLN A C 1
ATOM 605 O O . GLN A 1 87 ? -17.057 -2.519 14.757 1.00 65.06 87 GLN A O 1
ATOM 610 N N . ALA A 1 88 ? -16.559 -1.338 16.609 1.00 67.06 88 ALA A N 1
ATOM 611 C CA . ALA A 1 88 ? -16.942 -0.033 16.088 1.00 67.06 88 ALA A CA 1
ATOM 612 C C . ALA A 1 88 ? -16.091 0.396 14.879 1.00 67.06 88 ALA A C 1
ATOM 614 O O . ALA A 1 88 ? -16.637 0.910 13.909 1.00 67.06 88 ALA A O 1
ATOM 615 N N . PHE A 1 89 ? -14.781 0.130 14.874 1.00 73.44 89 PHE A N 1
ATOM 616 C CA . PHE A 1 89 ? -13.932 0.459 13.731 1.00 73.44 89 PHE A CA 1
ATOM 617 C C . PHE A 1 89 ? -14.351 -0.337 12.495 1.00 73.44 89 PHE A C 1
ATOM 619 O O . PHE A 1 89 ? -14.658 0.255 11.473 1.00 73.44 89 PHE A O 1
ATOM 626 N N . ILE A 1 90 ? -14.451 -1.666 12.585 1.00 75.81 90 ILE A N 1
ATOM 627 C CA . ILE A 1 90 ? -14.785 -2.501 11.415 1.00 75.81 90 ILE A CA 1
ATOM 628 C C . ILE A 1 90 ? -16.222 -2.262 10.934 1.00 75.81 90 ILE A C 1
ATOM 630 O O . ILE A 1 90 ? -16.489 -2.344 9.739 1.00 75.81 90 ILE A O 1
ATOM 634 N N . ARG A 1 91 ? -17.158 -1.981 11.848 1.00 78.19 91 ARG A N 1
ATOM 635 C CA . ARG A 1 91 ? -18.588 -1.895 11.524 1.00 78.19 91 ARG A CA 1
ATOM 636 C C . ARG A 1 91 ? -19.079 -0.481 11.228 1.00 78.19 91 ARG A C 1
ATOM 638 O O . ARG A 1 91 ? -20.097 -0.340 10.562 1.00 78.19 91 ARG A O 1
ATOM 645 N N . VAL A 1 92 ? -18.385 0.541 11.725 1.00 77.12 92 VAL A N 1
ATOM 646 C CA . VAL A 1 92 ? -18.782 1.950 11.590 1.00 77.12 92 VAL A CA 1
ATOM 647 C C . VAL A 1 92 ? -17.703 2.736 10.857 1.00 77.12 92 VAL A C 1
ATOM 649 O O . VAL A 1 92 ? -17.970 3.270 9.789 1.00 77.12 92 VAL A O 1
ATOM 652 N N . THR A 1 93 ? -16.471 2.781 11.371 1.00 82.88 93 THR A N 1
ATOM 653 C CA . THR A 1 93 ? -15.415 3.635 10.794 1.00 82.88 93 THR A CA 1
ATOM 654 C C . THR A 1 93 ? -14.939 3.153 9.427 1.00 82.88 93 THR A C 1
ATOM 656 O O . THR A 1 93 ? -14.803 3.958 8.512 1.00 82.88 93 THR A O 1
ATOM 659 N N . LEU A 1 94 ? -14.689 1.856 9.270 1.00 84.62 94 LEU A N 1
ATOM 660 C CA . LEU A 1 94 ? -14.190 1.245 8.047 1.00 84.62 94 LEU A CA 1
ATOM 661 C C . LEU A 1 94 ? -15.173 1.448 6.886 1.00 84.62 94 LEU A C 1
ATOM 663 O O . LEU A 1 94 ? -14.752 2.070 5.921 1.00 84.62 94 LEU A O 1
ATOM 667 N N . PRO A 1 95 ? -16.467 1.071 6.957 1.00 86.19 95 PRO A N 1
ATOM 668 C CA . PRO A 1 95 ? -17.390 1.304 5.845 1.00 86.19 95 PRO A CA 1
ATOM 669 C C . PRO A 1 95 ? -17.599 2.791 5.538 1.00 86.19 95 PRO A C 1
ATOM 671 O O . PRO A 1 95 ? -17.694 3.155 4.372 1.00 86.19 95 PRO A O 1
ATOM 674 N N . LEU A 1 96 ? -17.596 3.662 6.552 1.00 88.31 96 LEU A N 1
ATOM 675 C CA . LEU A 1 96 ? -17.748 5.105 6.341 1.00 88.31 96 LEU A CA 1
ATOM 676 C C . LEU A 1 96 ? -16.494 5.757 5.724 1.00 88.31 96 LEU A C 1
ATOM 678 O O . LEU A 1 96 ? -16.595 6.783 5.060 1.00 88.31 96 LEU A O 1
ATOM 682 N N . SER A 1 97 ? -15.310 5.175 5.948 1.00 89.12 97 SER A N 1
ATOM 683 C CA . SER A 1 97 ? -14.026 5.663 5.419 1.00 89.12 97 SER A CA 1
ATOM 684 C C . SER A 1 97 ? -13.546 4.928 4.167 1.00 89.12 97 SER A C 1
ATOM 686 O O . SER A 1 97 ? -12.656 5.448 3.496 1.00 89.12 97 SER A O 1
ATOM 688 N N . LEU A 1 98 ? -14.142 3.782 3.808 1.00 88.12 98 LEU A N 1
ATOM 689 C CA . LEU A 1 98 ? -13.864 3.027 2.581 1.00 88.12 98 LEU A CA 1
ATOM 690 C C . LEU A 1 98 ? -13.752 3.931 1.339 1.00 88.12 98 LEU A C 1
ATOM 692 O O . LEU A 1 98 ? -12.694 3.875 0.713 1.00 88.12 98 LEU A O 1
ATOM 696 N N . PRO A 1 99 ? -14.713 4.823 1.009 1.00 83.62 99 PRO A N 1
ATOM 697 C CA . PRO A 1 99 ? -14.580 5.708 -0.158 1.00 83.62 99 PRO A CA 1
ATOM 698 C C . PRO A 1 99 ? -13.323 6.597 -0.108 1.00 83.62 99 PRO A C 1
ATOM 700 O O . PRO A 1 99 ? -12.669 6.818 -1.128 1.00 83.62 99 PRO A O 1
ATOM 703 N N . GLY A 1 100 ? -12.923 7.055 1.082 1.00 87.94 100 GLY A N 1
ATOM 704 C CA . GLY A 1 100 ? -11.698 7.835 1.283 1.00 87.94 100 GLY A CA 1
ATOM 705 C C . GLY A 1 100 ? -10.418 6.999 1.180 1.00 87.94 100 GLY A C 1
ATOM 706 O O . GLY A 1 100 ? -9.450 7.432 0.557 1.00 87.94 100 GLY A O 1
ATOM 707 N N . VAL A 1 101 ? -10.411 5.785 1.741 1.00 88.31 101 VAL A N 1
ATOM 708 C CA . VAL A 1 101 ? -9.292 4.833 1.618 1.00 88.31 101 VAL A CA 1
ATOM 709 C C . VAL A 1 101 ? -9.080 4.446 0.154 1.00 88.31 101 VAL A C 1
ATOM 711 O O . VAL A 1 101 ? -7.939 4.378 -0.305 1.00 88.31 101 VAL A O 1
ATOM 714 N N . PHE A 1 102 ? -10.162 4.274 -0.607 1.00 82.56 102 PHE A N 1
ATOM 715 C CA . PHE A 1 102 ? -10.088 4.027 -2.043 1.00 82.56 102 PHE A CA 1
ATOM 716 C C . PHE A 1 102 ? -9.459 5.205 -2.781 1.00 82.56 102 PHE A C 1
ATOM 718 O O . PHE A 1 102 ? -8.451 5.015 -3.463 1.00 82.56 102 PHE A O 1
ATOM 725 N N . ALA A 1 103 ? -9.963 6.423 -2.573 1.00 84.75 103 ALA A N 1
ATOM 726 C CA . ALA A 1 103 ? -9.388 7.622 -3.179 1.00 84.75 103 ALA A CA 1
ATOM 727 C C . ALA A 1 103 ? -7.887 7.774 -2.856 1.00 84.75 103 ALA A C 1
ATOM 729 O O . ALA A 1 103 ? -7.077 8.028 -3.750 1.00 84.75 103 ALA A O 1
ATOM 730 N N . ALA A 1 104 ? -7.496 7.538 -1.601 1.00 90.06 104 ALA A N 1
ATOM 731 C CA . ALA A 1 104 ? -6.100 7.588 -1.170 1.00 90.06 104 ALA A CA 1
ATOM 732 C C . ALA A 1 104 ? -5.231 6.495 -1.824 1.00 90.06 104 ALA A C 1
ATOM 734 O O . ALA A 1 104 ? -4.077 6.747 -2.185 1.00 90.06 104 ALA A O 1
ATOM 735 N N . SER A 1 105 ? -5.773 5.291 -2.022 1.00 90.00 105 SER A N 1
ATOM 736 C CA . SER A 1 105 ? -5.050 4.203 -2.692 1.00 90.00 105 SER A CA 1
ATOM 737 C C . SER A 1 105 ? -4.767 4.517 -4.165 1.00 90.00 105 SER A C 1
ATOM 739 O O . SER A 1 105 ? -3.655 4.285 -4.632 1.00 90.00 105 SER A O 1
ATOM 741 N N . ILE A 1 106 ? -5.712 5.139 -4.880 1.00 84.25 106 ILE A N 1
ATOM 742 C CA . ILE A 1 106 ? -5.508 5.571 -6.274 1.00 84.25 106 ILE A CA 1
ATOM 743 C C . ILE A 1 106 ? -4.433 6.655 -6.331 1.00 84.25 106 ILE A C 1
ATOM 745 O O . ILE A 1 106 ? -3.507 6.584 -7.140 1.00 84.25 106 ILE A O 1
ATOM 749 N N . LEU A 1 107 ? -4.548 7.645 -5.443 1.00 87.69 107 LEU A N 1
ATOM 750 C CA . LEU A 1 107 ? -3.654 8.797 -5.403 1.00 87.69 107 LEU A CA 1
ATOM 751 C C . LEU A 1 107 ? -2.194 8.398 -5.150 1.00 87.69 107 LEU A C 1
ATOM 753 O O . LEU A 1 107 ? -1.289 9.041 -5.673 1.00 87.69 107 LEU A O 1
ATOM 757 N N . THR A 1 108 ? -1.960 7.335 -4.378 1.00 89.62 108 THR A N 1
ATOM 758 C CA . THR A 1 108 ? -0.610 6.827 -4.084 1.00 89.62 108 THR A CA 1
ATOM 759 C C . THR A 1 108 ? -0.105 5.822 -5.120 1.00 89.62 108 THR A C 1
ATOM 761 O O . THR A 1 108 ? 1.095 5.779 -5.384 1.00 89.62 108 THR A O 1
ATOM 764 N N . PHE A 1 109 ? -0.990 5.060 -5.767 1.00 85.00 109 PHE A N 1
ATOM 765 C CA . PHE A 1 109 ? -0.607 4.082 -6.788 1.00 85.00 109 PHE A CA 1
ATOM 766 C C . PHE A 1 109 ? -0.028 4.725 -8.057 1.00 85.00 109 PHE A C 1
ATOM 768 O O . PHE A 1 109 ? 0.943 4.216 -8.617 1.00 85.00 109 PHE A O 1
ATOM 775 N N . ILE A 1 110 ? -0.590 5.859 -8.491 1.00 84.44 110 ILE A N 1
ATOM 776 C CA . ILE A 1 110 ? -0.151 6.577 -9.700 1.00 84.44 110 ILE A CA 1
ATOM 777 C C . ILE A 1 110 ? 1.345 6.951 -9.640 1.00 84.44 110 ILE A C 1
ATOM 779 O O . ILE A 1 110 ? 2.087 6.533 -10.532 1.00 84.44 110 ILE A O 1
ATOM 783 N N . PRO A 1 111 ? 1.828 7.693 -8.623 1.00 85.75 111 PRO A N 1
ATOM 784 C CA . PRO A 1 111 ? 3.247 8.017 -8.517 1.00 85.75 111 PRO A CA 1
ATOM 785 C C . PRO A 1 111 ? 4.109 6.792 -8.186 1.00 85.75 111 PRO A C 1
ATOM 787 O O . PRO A 1 111 ? 5.236 6.722 -8.663 1.00 85.75 111 PRO A O 1
ATOM 790 N N . ALA A 1 112 ? 3.595 5.800 -7.449 1.00 86.94 112 ALA A N 1
ATOM 791 C CA . ALA A 1 112 ? 4.372 4.619 -7.062 1.00 86.94 112 ALA A CA 1
ATOM 792 C C . ALA A 1 112 ? 4.858 3.778 -8.258 1.00 86.94 112 ALA A C 1
ATOM 794 O O . ALA A 1 112 ? 5.959 3.235 -8.211 1.00 86.94 112 ALA A O 1
ATOM 795 N N . ILE A 1 113 ? 4.079 3.681 -9.343 1.00 84.00 113 ILE A N 1
ATOM 796 C CA . ILE A 1 113 ? 4.519 2.980 -10.566 1.00 84.00 113 ILE A CA 1
ATOM 797 C C . ILE A 1 113 ? 5.645 3.739 -11.285 1.00 84.00 113 ILE A C 1
ATOM 799 O O . ILE A 1 113 ? 6.502 3.123 -11.922 1.00 84.00 113 ILE A O 1
ATOM 803 N N . GLY A 1 114 ? 5.621 5.071 -11.220 1.00 83.38 114 GLY A N 1
ATOM 804 C CA . GLY A 1 114 ? 6.528 5.947 -11.960 1.00 83.38 114 GLY A CA 1
ATOM 805 C C . GLY A 1 114 ? 7.782 6.372 -11.196 1.00 83.38 114 GLY A C 1
ATOM 806 O O . GLY A 1 114 ? 8.629 7.047 -11.778 1.00 83.38 114 GLY A O 1
ATOM 807 N N . ASP A 1 115 ? 7.917 6.010 -9.921 1.00 88.44 115 ASP A N 1
ATOM 808 C CA . ASP A 1 115 ? 9.000 6.472 -9.050 1.00 88.44 115 ASP A CA 1
ATOM 809 C C . ASP A 1 115 ? 10.321 5.714 -9.276 1.00 88.44 115 ASP A C 1
ATOM 811 O O . ASP A 1 115 ? 10.800 4.935 -8.451 1.00 88.44 115 ASP A O 1
ATOM 815 N N . TYR A 1 116 ? 10.921 5.939 -10.444 1.00 85.25 116 TYR A N 1
ATOM 816 C CA . TYR A 1 116 ? 12.213 5.361 -10.814 1.00 85.25 116 TYR A CA 1
ATOM 817 C C . TYR A 1 116 ? 13.395 6.129 -10.193 1.00 85.25 116 TYR A C 1
ATOM 819 O O . TYR A 1 116 ? 14.463 5.566 -9.955 1.00 85.25 116 TYR A O 1
ATOM 827 N N . VAL A 1 117 ? 13.201 7.415 -9.880 1.00 82.31 117 VAL A N 1
ATOM 828 C CA . VAL A 1 117 ? 14.259 8.281 -9.341 1.00 82.31 117 VAL A CA 1
ATOM 829 C C . VAL A 1 117 ? 14.612 7.877 -7.912 1.00 82.31 117 VAL A C 1
ATOM 831 O O . VAL A 1 117 ? 15.793 7.679 -7.617 1.00 82.31 117 VAL A O 1
ATOM 834 N N . ASN A 1 118 ? 13.624 7.673 -7.031 1.00 85.44 118 ASN A N 1
ATOM 835 C CA . ASN A 1 118 ? 13.921 7.210 -5.673 1.00 85.44 118 ASN A CA 1
ATOM 836 C C . ASN A 1 118 ? 14.526 5.802 -5.690 1.00 85.44 118 ASN A C 1
ATOM 838 O O . ASN A 1 118 ? 15.446 5.520 -4.923 1.00 85.44 118 ASN A O 1
ATOM 842 N N . ALA A 1 119 ? 14.080 4.937 -6.607 1.00 81.69 119 ALA A N 1
ATOM 843 C CA . ALA A 1 119 ? 14.646 3.603 -6.779 1.00 81.69 119 ALA A CA 1
ATOM 844 C C . ALA A 1 119 ? 16.120 3.631 -7.216 1.00 81.69 119 ALA A C 1
ATOM 846 O O . ALA A 1 119 ? 16.899 2.788 -6.780 1.00 81.69 119 ALA A O 1
ATOM 847 N N . GLN A 1 120 ? 16.522 4.588 -8.052 1.00 81.75 120 GLN A N 1
ATOM 848 C CA . GLN A 1 120 ? 17.913 4.734 -8.485 1.00 81.75 120 GLN A CA 1
ATOM 849 C C . GLN A 1 120 ? 18.821 5.303 -7.381 1.00 81.75 120 GLN A C 1
ATOM 851 O O . GLN A 1 120 ? 19.997 4.952 -7.321 1.00 81.75 120 GLN A O 1
ATOM 856 N N . LEU A 1 121 ? 18.284 6.165 -6.510 1.00 82.50 121 LEU A N 1
ATOM 857 C CA . LEU A 1 121 ? 19.053 6.837 -5.456 1.00 82.50 121 LEU A CA 1
ATOM 858 C C . LEU A 1 121 ? 19.148 6.033 -4.149 1.00 82.50 121 LEU A C 1
ATOM 860 O O . LEU A 1 121 ? 20.193 6.050 -3.504 1.00 82.50 121 LEU A O 1
ATOM 864 N N . LEU A 1 122 ? 18.069 5.355 -3.739 1.00 82.56 122 LEU A N 1
ATOM 865 C CA . LEU A 1 122 ? 17.992 4.600 -2.477 1.00 82.56 122 LEU A CA 1
ATOM 866 C C . LEU A 1 122 ? 18.048 3.075 -2.682 1.00 82.56 122 LEU A C 1
ATOM 868 O O . LEU A 1 122 ? 18.216 2.330 -1.715 1.00 82.56 122 LEU A O 1
ATOM 872 N N . GLY A 1 123 ? 17.871 2.593 -3.913 1.00 74.12 123 GLY A N 1
ATOM 873 C CA . GLY A 1 123 ? 17.864 1.168 -4.235 1.00 74.12 123 GLY A CA 1
ATOM 874 C C . GLY A 1 123 ? 19.259 0.579 -4.456 1.00 74.12 123 GLY A C 1
ATOM 875 O O . GLY A 1 123 ? 20.240 1.272 -4.708 1.00 74.12 123 GLY A O 1
ATOM 876 N N . SER A 1 124 ? 19.352 -0.750 -4.383 1.00 79.94 124 SER A N 1
ATOM 877 C CA . SER A 1 124 ? 20.567 -1.476 -4.766 1.00 79.94 124 SER A CA 1
ATOM 878 C C . SER A 1 124 ? 20.624 -1.652 -6.292 1.00 79.94 124 SER A C 1
ATOM 880 O O . SER A 1 124 ? 19.591 -1.961 -6.885 1.00 79.94 124 SER A O 1
ATOM 882 N N . PRO A 1 125 ? 21.806 -1.599 -6.941 1.00 76.00 125 PRO A N 1
ATOM 883 C CA . PRO A 1 125 ? 21.951 -1.835 -8.387 1.00 76.00 125 PRO A CA 1
ATOM 884 C C . PRO A 1 125 ? 21.410 -3.187 -8.887 1.00 76.00 125 PRO A C 1
ATOM 886 O O . PRO A 1 125 ? 21.179 -3.369 -10.083 1.00 76.00 125 PRO A O 1
ATOM 889 N N . LYS A 1 126 ? 21.221 -4.152 -7.979 1.00 76.88 126 LYS A N 1
ATOM 890 C CA . LYS A 1 126 ? 20.660 -5.478 -8.278 1.00 76.88 126 LYS A CA 1
ATOM 891 C C . LYS A 1 126 ? 19.129 -5.501 -8.326 1.00 76.88 126 LYS A C 1
ATOM 893 O O . LYS A 1 126 ? 18.568 -6.461 -8.845 1.00 76.88 126 LYS A O 1
ATOM 898 N N . THR A 1 127 ? 18.458 -4.475 -7.808 1.00 74.69 127 THR A N 1
ATOM 899 C CA . THR A 1 127 ? 16.997 -4.413 -7.720 1.00 74.69 127 THR A CA 1
ATOM 900 C C . THR A 1 127 ? 16.500 -3.327 -8.661 1.00 74.69 127 THR A C 1
ATOM 902 O O . THR A 1 127 ? 16.569 -2.142 -8.350 1.00 74.69 127 THR A O 1
ATOM 905 N N . GLN A 1 128 ? 16.029 -3.726 -9.841 1.00 78.81 128 GLN A N 1
ATOM 906 C CA . GLN A 1 128 ? 15.590 -2.782 -10.867 1.00 78.81 128 GLN A CA 1
ATOM 907 C C . GLN A 1 128 ? 14.068 -2.709 -10.924 1.00 78.81 128 GLN A C 1
ATOM 909 O O . GLN A 1 128 ? 13.386 -3.728 -11.026 1.00 78.81 128 GLN A O 1
ATOM 914 N N . MET A 1 129 ? 13.545 -1.486 -10.883 1.00 87.12 129 MET A N 1
ATOM 915 C CA . MET A 1 129 ? 12.152 -1.200 -11.213 1.00 87.12 129 MET A CA 1
ATOM 916 C C . MET A 1 129 ? 11.999 -0.997 -12.723 1.00 87.12 129 MET A C 1
ATOM 918 O O . MET A 1 129 ? 12.953 -0.633 -13.409 1.00 87.12 129 MET A O 1
ATOM 922 N N . VAL A 1 130 ? 10.787 -1.198 -13.247 1.00 87.06 130 VAL A N 1
ATOM 923 C CA . VAL A 1 130 ? 10.493 -1.084 -14.689 1.00 87.06 130 VAL A CA 1
ATOM 924 C C . VAL A 1 130 ? 10.903 0.284 -15.253 1.00 87.06 130 VAL A C 1
ATOM 926 O O . VAL A 1 130 ? 11.441 0.354 -16.356 1.00 87.06 130 VAL A O 1
ATOM 929 N N . GLY A 1 131 ? 10.739 1.362 -14.479 1.00 87.19 131 GLY A N 1
ATOM 930 C CA . GLY A 1 1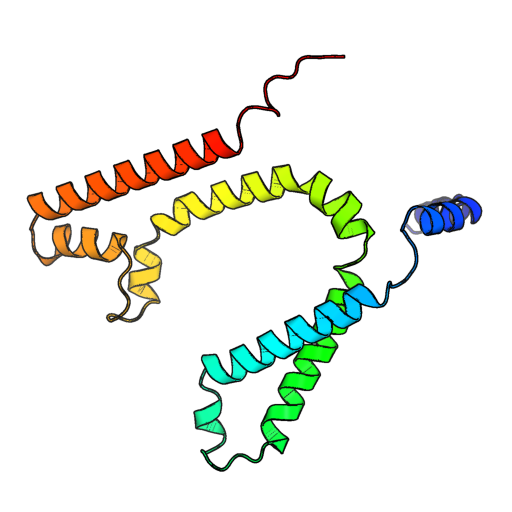31 ? 11.182 2.700 -14.876 1.00 87.19 131 GLY A CA 1
ATOM 931 C C . GLY A 1 131 ? 12.702 2.822 -15.051 1.00 87.19 131 GLY A C 1
ATOM 932 O O . GLY A 1 131 ? 13.148 3.401 -16.041 1.00 87.19 131 GLY A O 1
ATOM 933 N N . ASN A 1 132 ? 13.496 2.187 -14.178 1.00 88.19 132 ASN A N 1
ATOM 934 C CA . ASN A 1 132 ? 14.962 2.165 -14.290 1.00 88.19 132 ASN A CA 1
ATOM 935 C C . ASN A 1 132 ? 15.400 1.445 -15.575 1.00 88.19 132 ASN A C 1
ATOM 937 O O . ASN A 1 132 ? 16.349 1.867 -16.231 1.00 88.19 132 ASN A O 1
ATOM 941 N N . VAL A 1 133 ? 14.686 0.380 -15.965 1.00 88.94 133 VAL A N 1
ATOM 942 C CA . VAL A 1 133 ? 14.967 -0.366 -17.203 1.00 88.94 133 VAL A CA 1
ATOM 943 C C . VAL A 1 133 ? 14.705 0.504 -18.431 1.00 88.94 133 VAL A C 1
ATOM 945 O O . VAL A 1 133 ? 15.525 0.525 -19.344 1.00 88.94 133 VAL A O 1
ATOM 948 N N . ILE A 1 134 ? 13.598 1.249 -18.459 1.00 90.06 134 ILE A N 1
ATOM 949 C CA . ILE A 1 134 ? 13.277 2.139 -19.584 1.00 90.06 134 ILE A CA 1
ATOM 950 C C . ILE A 1 134 ? 14.318 3.258 -19.687 1.00 90.06 134 ILE A C 1
ATOM 952 O O . ILE A 1 134 ? 14.869 3.475 -20.766 1.00 90.06 134 ILE 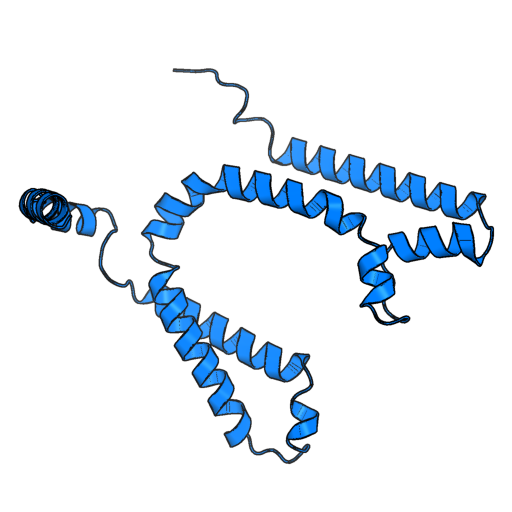A O 1
ATOM 956 N N . GLN A 1 135 ? 14.635 3.922 -18.571 1.00 89.56 135 GLN A N 1
ATOM 957 C CA . GLN A 1 135 ? 15.612 5.010 -18.539 1.00 89.56 135 GLN A CA 1
ATOM 958 C C . GLN A 1 135 ? 17.007 4.542 -18.971 1.00 89.56 135 GLN A C 1
ATOM 960 O O . GLN A 1 135 ? 17.624 5.195 -19.811 1.00 89.56 135 GLN A O 1
ATOM 965 N N . GLY A 1 136 ? 17.484 3.401 -18.461 1.00 89.81 136 GLY A N 1
ATOM 966 C CA . GLY A 1 136 ? 18.800 2.871 -18.825 1.00 89.81 136 GLY A CA 1
ATOM 967 C C . GLY A 1 136 ? 18.903 2.500 -20.308 1.00 89.81 136 GLY A C 1
ATOM 968 O O . GLY A 1 136 ? 19.930 2.721 -20.948 1.00 89.81 136 GLY A O 1
ATOM 969 N N . ARG A 1 137 ? 17.817 2.011 -20.921 1.00 90.62 137 ARG A N 1
ATOM 970 C CA . ARG A 1 137 ? 17.788 1.764 -22.376 1.00 90.62 137 ARG A CA 1
ATOM 971 C C . ARG A 1 137 ? 17.766 3.064 -23.190 1.00 90.62 137 ARG A C 1
ATOM 973 O O . ARG A 1 137 ? 18.382 3.109 -24.251 1.00 90.62 137 ARG A O 1
ATOM 980 N N . PHE A 1 138 ? 17.114 4.112 -22.683 1.00 89.31 138 PHE A N 1
ATOM 981 C CA . PHE A 1 138 ? 16.976 5.406 -23.363 1.00 89.31 138 PHE A CA 1
ATOM 982 C C . PHE A 1 138 ? 18.238 6.281 -23.276 1.00 89.31 138 PHE A C 1
ATOM 984 O O . PHE A 1 138 ? 18.598 6.926 -24.257 1.00 89.31 138 PHE A O 1
ATOM 991 N N . LEU A 1 139 ? 18.888 6.323 -22.107 1.00 87.31 139 LEU A N 1
ATOM 992 C CA . LEU A 1 139 ? 19.982 7.255 -21.806 1.00 87.31 139 LEU A CA 1
ATOM 993 C C . LEU A 1 139 ? 21.366 6.593 -21.763 1.00 87.31 139 LEU A C 1
ATOM 995 O O . LEU A 1 139 ? 22.330 7.229 -22.180 1.00 87.31 139 LEU A O 1
ATOM 999 N N . ASP A 1 140 ? 21.478 5.334 -21.323 1.00 87.62 140 ASP A N 1
ATOM 1000 C CA . ASP A 1 140 ? 22.789 4.670 -21.211 1.00 87.62 140 ASP A CA 1
ATOM 1001 C C . ASP A 1 140 ? 23.145 3.900 -22.489 1.00 87.62 140 ASP A C 1
ATOM 1003 O O . ASP A 1 140 ? 24.281 3.941 -22.959 1.00 87.62 140 ASP A O 1
ATOM 1007 N N . GLN A 1 141 ? 22.172 3.191 -23.072 1.00 88.12 141 GLN A N 1
ATOM 1008 C CA . GLN A 1 141 ? 22.393 2.319 -24.237 1.00 88.12 141 GLN A CA 1
ATOM 1009 C C . GLN A 1 141 ? 22.002 2.958 -25.579 1.00 88.12 141 GLN A C 1
ATOM 1011 O O . GLN A 1 141 ? 22.292 2.378 -26.621 1.00 88.12 141 GLN A O 1
ATOM 1016 N N . ASN A 1 142 ? 21.378 4.144 -25.566 1.00 89.56 142 ASN A N 1
ATOM 1017 C CA . ASN A 1 142 ? 20.859 4.848 -26.752 1.00 89.56 142 ASN A CA 1
ATOM 1018 C C . ASN A 1 142 ? 19.944 3.981 -27.649 1.00 89.56 142 ASN A C 1
ATOM 1020 O O . ASN A 1 142 ? 19.827 4.216 -28.853 1.00 89.56 142 ASN A O 1
ATOM 1024 N N . ASP A 1 143 ? 19.272 2.983 -27.071 1.00 91.81 143 ASP A N 1
ATOM 1025 C CA . ASP A 1 143 ? 18.367 2.077 -27.780 1.00 91.81 143 ASP A CA 1
ATOM 1026 C C . ASP A 1 143 ? 16.926 2.597 -27.685 1.00 91.81 143 ASP A C 1
ATOM 1028 O O . ASP A 1 143 ? 16.067 2.075 -26.964 1.00 91.81 143 ASP A O 1
ATOM 1032 N N . TYR A 1 144 ? 16.679 3.700 -28.397 1.00 91.56 144 TYR A N 1
ATOM 1033 C CA . TYR A 1 144 ? 15.377 4.369 -28.431 1.00 91.56 144 TYR A CA 1
ATOM 1034 C C . TYR A 1 144 ? 14.223 3.467 -28.908 1.00 91.56 144 TYR A C 1
ATOM 1036 O O . TYR A 1 144 ? 13.144 3.562 -28.319 1.00 91.56 144 TYR A O 1
ATOM 1044 N N . PRO A 1 145 ? 14.390 2.579 -29.915 1.00 94.44 145 PRO A N 1
ATOM 1045 C CA . PRO A 1 145 ? 13.307 1.705 -30.370 1.00 94.44 145 PRO A CA 1
ATOM 1046 C C . PRO A 1 145 ? 12.808 0.740 -29.290 1.00 94.44 145 PRO A C 1
ATOM 1048 O O . PRO A 1 145 ? 11.598 0.644 -29.063 1.00 94.44 145 PRO A O 1
ATOM 1051 N N . ILE A 1 146 ? 13.716 0.048 -28.590 1.00 93.94 146 ILE A N 1
ATOM 1052 C CA . ILE A 1 146 ? 13.328 -0.892 -27.527 1.00 93.94 146 ILE A CA 1
ATOM 1053 C C . ILE A 1 146 ? 12.766 -0.131 -26.327 1.00 93.94 146 ILE A C 1
ATOM 1055 O O . ILE A 1 146 ? 11.744 -0.532 -25.762 1.00 93.94 146 ILE A O 1
ATOM 1059 N N . ALA A 1 147 ? 13.389 0.988 -25.954 1.00 92.19 147 ALA A N 1
ATOM 1060 C CA . ALA A 1 147 ? 12.915 1.799 -24.841 1.00 92.19 147 ALA A CA 1
ATOM 1061 C C . ALA A 1 147 ? 11.498 2.354 -25.096 1.00 92.19 147 ALA A C 1
ATOM 1063 O O . ALA A 1 147 ? 10.657 2.327 -24.195 1.00 92.19 147 ALA A O 1
ATOM 1064 N N . ALA A 1 148 ? 11.193 2.770 -26.331 1.00 93.50 148 ALA A N 1
ATOM 1065 C CA . ALA A 1 148 ? 9.858 3.213 -26.731 1.00 93.50 148 ALA A CA 1
ATOM 1066 C C . ALA A 1 148 ? 8.820 2.080 -26.676 1.00 93.50 148 ALA A C 1
ATOM 1068 O O . ALA A 1 148 ? 7.711 2.297 -26.187 1.00 93.50 148 ALA A O 1
ATOM 1069 N N . ALA A 1 149 ? 9.174 0.868 -27.119 1.00 95.19 149 ALA A N 1
ATOM 1070 C CA . ALA A 1 149 ? 8.287 -0.293 -27.038 1.00 95.19 149 ALA A CA 1
ATOM 1071 C C . ALA A 1 149 ? 7.943 -0.655 -25.581 1.00 95.19 149 ALA A C 1
ATOM 1073 O O . ALA A 1 149 ? 6.779 -0.910 -25.261 1.00 95.19 149 ALA A O 1
ATOM 1074 N N . LEU A 1 150 ? 8.933 -0.618 -24.682 1.00 92.75 150 LEU A N 1
ATOM 1075 C CA . LEU A 1 150 ? 8.731 -0.855 -23.249 1.00 92.75 150 LEU A CA 1
ATOM 1076 C C . LEU A 1 150 ? 7.876 0.242 -22.595 1.00 92.75 150 LEU A C 1
ATOM 1078 O O . LEU A 1 150 ? 6.987 -0.076 -21.806 1.00 92.75 150 LEU A O 1
ATOM 1082 N N . ALA A 1 151 ? 8.090 1.513 -22.950 1.00 91.81 151 ALA A N 1
ATOM 1083 C CA . ALA A 1 151 ? 7.270 2.626 -22.470 1.00 91.81 151 ALA A CA 1
ATOM 1084 C C . ALA A 1 151 ? 5.809 2.513 -22.942 1.00 91.81 151 ALA A C 1
ATOM 1086 O O . ALA A 1 151 ? 4.891 2.732 -22.150 1.00 91.81 151 ALA A O 1
ATOM 1087 N N . PHE A 1 152 ? 5.582 2.107 -24.196 1.00 94.88 152 PHE A N 1
ATOM 1088 C CA . PHE A 1 152 ? 4.239 1.849 -24.724 1.00 94.88 152 PHE A CA 1
ATOM 1089 C C . PHE A 1 152 ? 3.544 0.687 -24.007 1.00 94.88 152 PHE A C 1
ATOM 1091 O O . PHE A 1 152 ? 2.369 0.801 -23.657 1.00 94.88 152 PHE A O 1
ATOM 1098 N N . LEU A 1 153 ? 4.260 -0.411 -23.747 1.00 94.19 153 LEU A N 1
ATOM 1099 C CA . LEU A 1 153 ? 3.742 -1.545 -22.974 1.00 94.19 153 LEU A CA 1
ATOM 1100 C C . LEU A 1 153 ? 3.375 -1.141 -21.544 1.00 94.19 153 LEU A C 1
ATOM 1102 O O . LEU A 1 153 ? 2.298 -1.495 -21.065 1.00 94.19 153 LEU A O 1
ATOM 1106 N N . LEU A 1 154 ? 4.242 -0.375 -20.876 1.00 91.19 154 LEU A N 1
ATOM 1107 C CA . LEU A 1 154 ? 3.986 0.120 -19.526 1.00 91.19 154 LEU A CA 1
ATOM 1108 C C . LEU A 1 154 ? 2.772 1.055 -19.502 1.00 91.19 154 LEU A C 1
ATOM 1110 O O . LEU A 1 154 ? 1.898 0.900 -18.653 1.00 91.19 154 LEU A O 1
ATOM 1114 N N . MET A 1 155 ? 2.676 1.978 -20.462 1.00 91.81 155 MET A N 1
ATOM 1115 C CA . MET A 1 155 ? 1.531 2.877 -20.603 1.00 91.81 155 MET A CA 1
ATOM 1116 C C . MET A 1 155 ? 0.229 2.101 -20.827 1.00 91.81 155 MET A C 1
ATOM 1118 O O . MET A 1 155 ? -0.759 2.360 -20.141 1.00 91.81 155 MET A O 1
ATOM 1122 N N . ALA A 1 156 ? 0.227 1.116 -21.728 1.00 94.56 156 ALA A N 1
ATOM 1123 C CA . ALA A 1 156 ? -0.926 0.248 -21.949 1.00 94.56 156 ALA A CA 1
ATOM 1124 C C . ALA A 1 156 ? -1.306 -0.522 -20.672 1.00 94.56 156 ALA A C 1
ATOM 1126 O O . ALA A 1 156 ? -2.483 -0.590 -20.325 1.00 94.56 156 ALA A O 1
ATOM 1127 N N . GLY A 1 157 ? -0.320 -1.038 -19.933 1.00 92.12 157 GLY A N 1
ATOM 1128 C CA . GLY A 1 157 ? -0.531 -1.705 -18.649 1.00 92.12 157 GLY A CA 1
ATOM 1129 C C . GLY A 1 157 ? -1.166 -0.794 -17.596 1.00 92.12 157 GLY A C 1
ATOM 1130 O O . GLY A 1 157 ? -2.129 -1.199 -16.947 1.00 92.12 157 GLY A O 1
ATOM 1131 N N . ILE A 1 158 ? -0.691 0.449 -17.466 1.00 89.69 158 ILE A N 1
ATOM 1132 C CA . ILE A 1 158 ? -1.263 1.448 -16.549 1.00 89.69 158 ILE A CA 1
ATOM 1133 C C . ILE A 1 158 ? -2.702 1.784 -16.951 1.00 89.69 158 ILE A C 1
ATOM 1135 O O . ILE A 1 158 ? -3.582 1.804 -16.093 1.00 89.69 158 ILE A O 1
ATOM 1139 N N . LEU A 1 159 ? -2.970 1.995 -18.243 1.00 90.38 159 LEU A N 1
ATOM 1140 C CA . LEU A 1 159 ? -4.326 2.255 -18.732 1.00 90.38 159 LEU A CA 1
ATOM 1141 C C . LEU A 1 159 ? -5.267 1.081 -18.447 1.00 90.38 159 LEU A C 1
ATOM 1143 O O . LEU A 1 159 ? -6.388 1.304 -17.997 1.00 90.38 159 LEU A O 1
ATOM 1147 N N . ILE A 1 160 ? -4.812 -0.159 -18.647 1.00 92.50 160 ILE A N 1
ATOM 1148 C CA . ILE A 1 160 ? -5.584 -1.362 -18.310 1.00 92.50 160 ILE A CA 1
ATOM 1149 C C . ILE A 1 160 ? -5.821 -1.442 -16.803 1.00 92.50 160 ILE A C 1
ATOM 1151 O O . ILE A 1 160 ? -6.944 -1.712 -16.391 1.00 92.50 160 ILE A O 1
ATOM 1155 N N . ALA A 1 161 ? -4.804 -1.191 -15.977 1.00 85.62 161 ALA A N 1
ATOM 1156 C CA . ALA A 1 161 ? -4.933 -1.218 -14.524 1.00 85.62 161 ALA A CA 1
ATOM 1157 C C . ALA A 1 161 ? -5.934 -0.166 -14.029 1.00 85.62 161 ALA A C 1
ATOM 1159 O O . ALA A 1 161 ? -6.816 -0.495 -13.240 1.00 85.62 161 ALA A O 1
ATOM 1160 N N . ILE A 1 162 ? -5.860 1.067 -14.542 1.00 86.00 162 ILE A N 1
ATOM 1161 C CA . ILE A 1 162 ? -6.806 2.145 -14.220 1.00 86.00 162 ILE A CA 1
ATOM 1162 C C . ILE A 1 162 ? -8.210 1.798 -14.722 1.00 86.00 162 ILE A C 1
ATOM 1164 O O . ILE A 1 162 ? -9.174 1.969 -13.982 1.00 86.00 162 ILE A O 1
ATOM 1168 N N . ALA A 1 163 ? -8.349 1.274 -15.942 1.00 87.38 163 ALA A N 1
ATOM 1169 C CA . ALA A 1 163 ? -9.642 0.878 -16.494 1.00 87.38 163 ALA A CA 1
ATOM 1170 C C . ALA A 1 163 ? -10.272 -0.282 -15.711 1.00 87.38 163 ALA A C 1
ATOM 1172 O O . ALA A 1 163 ? -11.467 -0.260 -15.431 1.00 87.38 163 ALA A O 1
ATOM 1173 N N . LEU A 1 164 ? -9.477 -1.283 -15.327 1.00 87.31 164 LEU A N 1
ATOM 1174 C CA . LEU A 1 164 ? -9.913 -2.404 -14.501 1.00 87.31 164 LEU A CA 1
ATOM 1175 C C . LEU A 1 164 ? -10.312 -1.918 -13.109 1.00 87.31 164 LEU A C 1
ATOM 1177 O O . LEU A 1 164 ? -11.374 -2.294 -12.629 1.00 87.31 164 LEU A O 1
ATOM 1181 N N . TYR A 1 165 ? -9.508 -1.052 -12.494 1.00 79.94 165 TYR A N 1
ATOM 1182 C CA . TYR A 1 165 ? -9.796 -0.463 -11.190 1.00 79.94 165 TYR A CA 1
ATOM 1183 C C . TYR A 1 165 ? -11.096 0.352 -11.227 1.00 79.94 165 TYR A C 1
ATOM 1185 O O . TYR A 1 165 ? -11.990 0.129 -10.415 1.00 79.94 165 TYR A O 1
ATOM 1193 N N . ALA A 1 166 ? -11.250 1.226 -12.225 1.00 78.12 166 ALA A N 1
ATOM 1194 C CA . A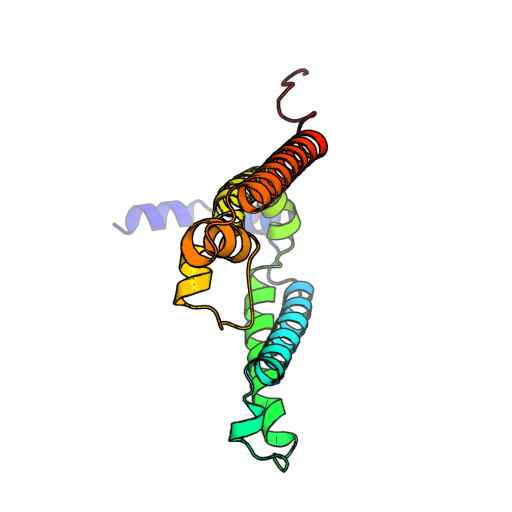LA A 1 166 ? -12.468 1.999 -12.441 1.00 78.12 166 ALA A CA 1
ATOM 1195 C C . ALA A 1 166 ? -13.681 1.105 -12.742 1.00 78.12 166 ALA A C 1
ATOM 1197 O O . ALA A 1 166 ? -14.781 1.418 -12.307 1.00 78.12 166 ALA A O 1
ATOM 1198 N N . LYS A 1 167 ? -13.503 -0.023 -13.442 1.00 81.94 167 LYS A N 1
ATOM 1199 C CA . LYS A 1 167 ? -14.583 -0.974 -13.751 1.00 81.94 167 LYS A CA 1
ATOM 1200 C C . LYS A 1 167 ? -14.975 -1.850 -12.559 1.00 81.94 167 LYS A C 1
ATOM 1202 O O . LYS A 1 167 ? -16.149 -2.156 -12.403 1.00 81.94 167 LYS A O 1
ATOM 1207 N N . LEU A 1 168 ? -14.013 -2.276 -11.743 1.00 74.12 168 LEU A N 1
ATOM 1208 C CA . LEU A 1 168 ? -14.255 -3.074 -10.536 1.00 74.12 168 LEU A CA 1
ATOM 1209 C C . LEU A 1 168 ? -14.998 -2.272 -9.465 1.00 74.12 168 LEU A C 1
ATOM 1211 O O . LEU A 1 168 ? -15.744 -2.858 -8.690 1.00 74.12 168 LEU A O 1
ATOM 1215 N N . LEU A 1 169 ? -14.781 -0.955 -9.415 1.00 65.56 169 LEU A N 1
ATOM 1216 C CA . LEU A 1 169 ? -15.313 -0.086 -8.361 1.00 65.56 169 LEU A CA 1
ATOM 1217 C C . LEU A 1 169 ? -16.385 0.906 -8.846 1.00 65.56 169 LEU A C 1
ATOM 1219 O O . LEU A 1 169 ? -17.083 1.497 -8.029 1.00 65.56 169 LEU A O 1
ATOM 1223 N N . GLY A 1 170 ? -16.537 1.113 -10.155 1.00 64.69 170 GLY A N 1
ATOM 1224 C CA . GLY A 1 170 ? -17.395 2.148 -10.731 1.00 64.69 170 GLY A CA 1
ATOM 1225 C C . GLY A 1 170 ? -18.597 1.596 -11.486 1.00 64.69 170 GLY A C 1
ATOM 1226 O O . GLY A 1 170 ? -18.595 1.583 -12.715 1.00 64.69 170 GLY A O 1
ATOM 1227 N N . THR A 1 171 ? -19.660 1.199 -10.777 1.00 55.03 171 THR A N 1
ATOM 1228 C CA . THR A 1 171 ? -21.034 1.203 -11.339 1.00 55.03 171 THR A CA 1
ATOM 1229 C C . THR A 1 171 ? -22.159 1.445 -10.311 1.00 55.03 171 THR A C 1
ATOM 1231 O O . THR A 1 171 ? -23.317 1.444 -10.708 1.00 55.03 171 THR A O 1
ATOM 1234 N N . GLU A 1 172 ? -21.895 1.733 -9.025 1.00 57.34 172 GLU A N 1
ATOM 1235 C CA . GLU A 1 172 ? -22.994 1.847 -8.032 1.00 57.34 172 GLU A CA 1
ATOM 1236 C C . GLU A 1 172 ? -23.012 3.133 -7.179 1.00 57.34 172 GLU A C 1
ATOM 1238 O O . GLU A 1 172 ? -24.081 3.506 -6.710 1.00 57.34 172 GLU A O 1
ATOM 1243 N N . GLU A 1 173 ? -21.919 3.901 -7.053 1.00 59.09 173 GLU A N 1
ATOM 1244 C CA . GLU A 1 173 ? -21.928 5.137 -6.230 1.00 59.09 173 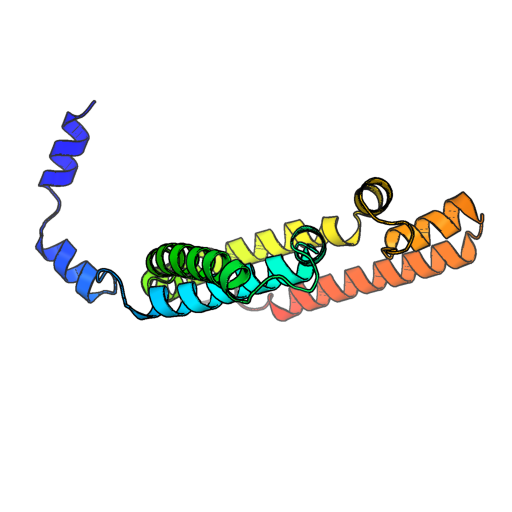GLU A CA 1
ATOM 1245 C C . GLU A 1 173 ? -22.142 6.452 -7.011 1.00 59.09 173 GLU A C 1
ATOM 1247 O O . GLU A 1 173 ? -22.397 7.490 -6.405 1.00 59.09 173 GLU A O 1
ATOM 1252 N N . LEU A 1 174 ? -22.100 6.438 -8.351 1.00 54.91 174 LEU A N 1
ATOM 1253 C CA . LEU A 1 174 ? -22.298 7.647 -9.178 1.00 54.91 174 LEU A CA 1
ATOM 1254 C C . LEU A 1 174 ? -23.587 7.649 -10.014 1.00 54.91 174 LEU A C 1
ATOM 1256 O O . LEU A 1 174 ? -23.910 8.667 -10.624 1.00 54.91 174 LEU A O 1
ATOM 1260 N N . THR A 1 175 ? -24.378 6.572 -9.982 1.00 53.53 175 THR A N 1
ATOM 1261 C CA . THR A 1 175 ? -25.792 6.637 -10.390 1.00 53.53 175 THR A CA 1
ATOM 1262 C C . THR A 1 175 ? -26.624 6.862 -9.136 1.00 53.53 175 THR A C 1
ATOM 1264 O O . THR A 1 175 ? -27.324 5.974 -8.658 1.00 53.53 175 THR A O 1
ATOM 1267 N N . GLY A 1 176 ? -26.515 8.073 -8.582 1.00 57.53 176 GLY A N 1
ATOM 1268 C CA . GLY A 1 176 ? -27.495 8.606 -7.646 1.00 57.53 176 GLY A CA 1
ATOM 1269 C C . GLY A 1 176 ? -28.871 8.528 -8.299 1.00 57.53 176 GLY A C 1
ATOM 1270 O O . GLY A 1 176 ? -29.223 9.334 -9.157 1.00 57.53 176 GLY A O 1
ATOM 1271 N N . GLY A 1 177 ? -29.615 7.489 -7.945 1.00 61.56 177 GLY A N 1
ATOM 1272 C CA . GLY A 1 177 ? -30.856 7.158 -8.611 1.00 61.56 177 GLY A CA 1
ATOM 1273 C C . GLY A 1 177 ? -31.568 6.006 -7.930 1.00 61.56 177 GLY A C 1
ATOM 1274 O O . GLY A 1 177 ? -31.713 4.955 -8.545 1.00 61.56 177 GLY A O 1
ATOM 1275 N N . ARG A 1 178 ? -32.062 6.230 -6.703 1.00 52.97 178 ARG A N 1
ATOM 1276 C CA . ARG A 1 178 ? -33.499 6.152 -6.361 1.00 52.97 178 ARG A CA 1
ATOM 1277 C C . ARG A 1 178 ? -33.758 6.099 -4.848 1.00 52.97 178 ARG A C 1
ATOM 1279 O O . ARG A 1 178 ? -33.164 5.283 -4.160 1.00 52.97 178 ARG A O 1
ATOM 1286 N N . ALA A 1 179 ? -34.781 6.888 -4.494 1.00 43.47 179 ALA A N 1
ATOM 1287 C CA . ALA A 1 179 ? -35.684 6.845 -3.337 1.00 43.47 179 ALA A CA 1
ATOM 1288 C C . ALA A 1 179 ? -35.092 7.158 -1.958 1.00 43.47 179 ALA A C 1
ATOM 1290 O O . ALA A 1 179 ? -34.443 6.279 -1.359 1.00 43.47 179 ALA A O 1
#

Nearest PDB structures (foldseek):
  8zx1-assembly1_B  TM=5.665E-01  e=5.519E-03  Escherichia coli
  8gy7-assembly1_R  TM=2.193E-01  e=3.552E+00  Homo sapiens

Mean predicted aligned error: 15.3 Å

Sequence (179 aa):
MVLPLYVSIEKVDRRLIEAAQDLYAGPWRRGGLIAGAISGGLVAIALQVGLGYGSLIGEDAAPAAVLPLGVIGAVAGGLVGGLLISQAFIRVTLPLSLPGVFAASILTFIPAIGDYVNAQLLGSPKTQMVGNVIQGRFLDQNDYPIAAALAFLLMAGILIAIALYAKLLGTEELTGGRA